Protein AF-J9APZ6-F1 (afdb_monomer)

Foldseek 3Di:
DDDQPQAFQLVPFADDQVLLLLQLLLVLLQLVVQVVVVWHQQQQARNQWGHHPVSHIDGHDSVPRDDDDDDPDPPLPDRCPLFALCVQVVHDDDSLRSLSSSLQRSLRNQLSHRQLPPPPPHVPSPDPVVCVVVVNQSLVRGDCPNHDPLVSVSSSLSNDNPSVSRDDSVCNCPRPSSQVNNDPVSPQPPPVLDWAWDDWDQDPNDIDTDTDDDPVPDPVVPPDDPPVVVVVNVVSVVSNVVVCVVVVNDDDD

Sequence (253 aa):
MEFMDGGSLDRYKKLPVSVLVPTAVSIICGLHYLWTHKVMHRDIKPSNILVNTHGDVKISDFGVSKELERSVACSFVGTSVYMAPERVHGGPYRICSDIWSFGLTICELVIGKFPLTLSPYKIVSDTVEAVFDNNFDITDSFDVEHLPVDFVDVLRNCVIVDETKRWKHEDLLHCSFVRLNIPADLRPVAHPYIVNFLSAALLDGELCLCMEFMDGGSLDRYKKLPVSVLVPTAVSIICGLHYLWTHKVMHRG

Radius of gyration: 22.52 Å; Cα contacts (8 Å, |Δi|>4): 283; chains: 1; bounding box: 54×43×65 Å

InterPro domains:
  IPR000719 Protein kinase domain [PF00069] (1-177)
  IPR000719 Protein kinase domain [PS50011] (1-194)
  IPR000719 Protein kinase domain [SM00220] (1-178)
  IPR001245 Serine-threonine/tyrosine-protein kinase, catalytic domain [PF07714] (187-252)
  IPR008271 Serine/threonine-protein kinase, active site [PS00108] (39-51)
  IPR011009 Protein kinase-like domain superfamily [SSF56112] (1-183)
  IPR011009 Protein kinase-like domain superfamily [SSF56112] (187-252)

Structure (mmCIF, N/CA/C/O backbone):
data_AF-J9APZ6-F1
#
_entry.id   AF-J9APZ6-F1
#
loop_
_atom_site.group_PDB
_atom_site.id
_atom_site.type_symbol
_atom_site.label_atom_id
_atom_site.label_alt_id
_atom_site.label_comp_id
_atom_site.label_asym_id
_atom_site.label_entity_id
_atom_site.label_seq_id
_atom_site.pdbx_PDB_ins_code
_atom_site.Cartn_x
_atom_site.Cartn_y
_atom_site.Cartn_z
_atom_site.occupancy
_atom_site.B_iso_or_equiv
_atom_site.auth_seq_id
_atom_site.auth_comp_id
_atom_site.auth_asym_id
_atom_site.auth_atom_id
_atom_site.pdbx_PDB_model_num
ATOM 1 N N . MET A 1 1 ? -10.641 -18.618 4.669 1.00 59.97 1 MET A N 1
ATOM 2 C CA . MET A 1 1 ? -10.446 -17.243 4.171 1.00 59.97 1 MET A CA 1
ATOM 3 C C . MET A 1 1 ? -11.731 -16.810 3.503 1.00 59.97 1 MET A C 1
ATOM 5 O O . MET A 1 1 ? -12.399 -17.654 2.919 1.00 59.97 1 MET A O 1
ATOM 9 N N . GLU A 1 2 ? -12.085 -15.541 3.643 1.00 76.94 2 GLU A N 1
ATOM 10 C CA . GLU A 1 2 ? -13.139 -14.912 2.847 1.00 76.94 2 GLU A CA 1
ATOM 11 C C . GLU A 1 2 ? -12.828 -15.054 1.352 1.00 76.94 2 GLU A C 1
ATOM 13 O O . GLU A 1 2 ? -11.661 -15.025 0.956 1.00 76.94 2 GLU A O 1
ATOM 18 N N . PHE A 1 3 ? -13.856 -15.280 0.536 1.00 81.56 3 PHE A N 1
ATOM 19 C CA . PHE A 1 3 ? -13.686 -15.488 -0.897 1.00 81.56 3 PHE A CA 1
ATOM 20 C C . PHE A 1 3 ? -13.575 -14.144 -1.626 1.00 81.56 3 PHE A C 1
ATOM 22 O O . PHE A 1 3 ? -14.475 -13.315 -1.534 1.00 81.56 3 PHE A O 1
ATOM 29 N N . MET A 1 4 ? -12.478 -13.952 -2.360 1.00 89.38 4 MET A N 1
ATOM 30 C CA . MET A 1 4 ? -12.202 -12.759 -3.165 1.00 89.38 4 MET A CA 1
ATOM 31 C C . MET A 1 4 ? -12.444 -13.099 -4.644 1.00 89.38 4 MET A C 1
ATOM 33 O O . MET A 1 4 ? -11.571 -13.653 -5.314 1.00 89.38 4 MET A O 1
ATOM 37 N N . ASP A 1 5 ? -13.658 -12.844 -5.133 1.00 90.12 5 ASP A N 1
ATOM 38 C CA . ASP A 1 5 ? -14.168 -13.317 -6.433 1.00 90.12 5 ASP A CA 1
ATOM 39 C C . ASP A 1 5 ? -13.511 -12.666 -7.666 1.00 90.12 5 ASP A C 1
ATOM 41 O O . ASP A 1 5 ? -13.585 -13.219 -8.764 1.00 90.12 5 ASP A O 1
ATOM 45 N N . GLY A 1 6 ? -12.807 -11.546 -7.489 1.00 91.81 6 GLY A N 1
ATOM 46 C CA . GLY A 1 6 ? -11.967 -10.928 -8.518 1.00 91.81 6 GLY A CA 1
ATOM 47 C C . GLY A 1 6 ? -10.608 -11.620 -8.693 1.00 91.81 6 GLY A C 1
ATOM 48 O O . GLY A 1 6 ? -9.943 -11.451 -9.713 1.00 91.81 6 GLY A O 1
ATOM 49 N N . GLY A 1 7 ? -10.199 -12.471 -7.750 1.00 94.38 7 GLY A N 1
ATOM 50 C CA . GLY A 1 7 ? -8.886 -13.110 -7.781 1.00 94.38 7 GLY A CA 1
ATOM 51 C C . GLY A 1 7 ? -7.754 -12.113 -7.532 1.00 94.38 7 GLY A C 1
ATOM 52 O O . GLY A 1 7 ? -7.932 -11.126 -6.826 1.00 94.38 7 GLY A O 1
ATOM 53 N N . SER A 1 8 ? -6.570 -12.403 -8.064 1.00 94.38 8 SER A N 1
ATOM 54 C CA . SER A 1 8 ? -5.336 -11.665 -7.791 1.00 94.38 8 SER A CA 1
ATOM 55 C C . SER A 1 8 ? -5.045 -10.551 -8.805 1.00 94.38 8 SER A C 1
ATOM 57 O O . SER A 1 8 ? -5.440 -10.639 -9.972 1.00 94.38 8 SER A O 1
ATOM 59 N N . LEU A 1 9 ? -4.339 -9.501 -8.369 1.00 94.06 9 LEU A N 1
ATOM 60 C CA . LEU A 1 9 ? -4.064 -8.309 -9.177 1.00 94.06 9 LEU A CA 1
ATOM 61 C C . LEU A 1 9 ? -3.165 -8.565 -10.397 1.00 94.06 9 LEU A C 1
ATOM 63 O O . LEU A 1 9 ? -3.262 -7.818 -11.360 1.00 94.06 9 LEU A O 1
ATOM 67 N N . ASP A 1 10 ? -2.351 -9.623 -10.416 1.00 92.69 10 ASP A N 1
ATOM 68 C CA . ASP A 1 10 ? -1.510 -10.010 -11.571 1.00 92.69 10 ASP A CA 1
ATOM 69 C C . ASP A 1 10 ? -2.313 -10.363 -12.833 1.00 92.69 10 ASP A C 1
ATOM 71 O O . ASP A 1 10 ? -1.807 -10.292 -13.955 1.00 92.69 10 ASP A O 1
ATOM 75 N N . ARG A 1 11 ? -3.591 -10.720 -12.670 1.00 92.06 11 ARG A N 1
ATOM 76 C CA . ARG A 1 11 ? -4.519 -10.946 -13.789 1.00 92.06 11 ARG A CA 1
ATOM 77 C C . ARG A 1 11 ? -4.882 -9.651 -14.508 1.00 92.06 11 ARG A C 1
ATOM 79 O O . ARG A 1 11 ? -5.351 -9.681 -15.648 1.00 92.06 11 ARG A O 1
ATOM 86 N N . TYR A 1 12 ? -4.684 -8.526 -13.835 1.00 88.19 12 TYR A N 1
ATOM 87 C CA . TYR A 1 12 ? -4.982 -7.198 -14.322 1.00 88.19 12 TYR A CA 1
ATOM 88 C C . TYR A 1 12 ? -3.670 -6.545 -14.762 1.00 88.19 12 TYR A C 1
ATOM 90 O O . TYR A 1 12 ? -2.641 -6.664 -14.108 1.00 88.19 12 TYR A O 1
ATOM 98 N N . LYS A 1 13 ? -3.688 -5.885 -15.922 1.00 84.62 13 LYS A N 1
ATOM 99 C CA . LYS A 1 13 ? -2.517 -5.160 -16.432 1.00 84.62 13 LYS A CA 1
ATOM 100 C C . LYS A 1 13 ? -2.463 -3.767 -15.797 1.00 84.62 13 LYS A C 1
ATOM 102 O O . LYS A 1 13 ? -2.317 -3.618 -14.593 1.00 84.62 13 LYS A O 1
ATOM 107 N N . LYS A 1 14 ? -2.617 -2.729 -16.619 1.00 90.00 14 LYS A N 1
ATOM 108 C CA . LYS A 1 14 ? -2.706 -1.347 -16.162 1.00 90.00 14 LYS A CA 1
ATOM 109 C C . LYS A 1 14 ? -4.063 -1.108 -15.502 1.00 90.00 14 LYS A C 1
ATOM 111 O O . LYS A 1 14 ? -5.093 -1.375 -16.124 1.00 90.00 14 LYS A O 1
ATOM 116 N N . LEU A 1 15 ? -4.061 -0.587 -14.279 1.00 90.12 15 LEU A N 1
ATOM 117 C CA . LEU A 1 15 ? -5.275 -0.176 -13.577 1.00 90.12 15 LEU A CA 1
ATOM 118 C C . LEU A 1 15 ? -5.579 1.308 -13.834 1.00 90.12 15 LEU A C 1
ATOM 120 O O . LEU A 1 15 ? -4.657 2.121 -13.946 1.00 90.12 15 LEU A O 1
ATOM 124 N N . PRO A 1 16 ? -6.863 1.697 -13.908 1.00 88.44 16 PRO A N 1
ATOM 125 C CA . PRO A 1 16 ? -7.236 3.104 -13.919 1.00 88.44 16 PRO A CA 1
ATOM 126 C C . PRO A 1 16 ? -6.917 3.751 -12.565 1.00 88.44 16 PRO A C 1
ATOM 128 O O . PRO A 1 16 ? -7.050 3.123 -11.513 1.00 88.44 16 PRO A O 1
ATOM 131 N N . VAL A 1 17 ? -6.554 5.036 -12.581 1.00 85.69 17 VAL A N 1
ATOM 132 C CA . VAL A 1 17 ? -6.163 5.800 -11.377 1.00 85.69 17 VAL A CA 1
ATOM 133 C C . VAL A 1 17 ? -7.237 5.757 -10.284 1.00 85.69 17 VAL A C 1
ATOM 135 O O . VAL A 1 17 ? -6.911 5.640 -9.104 1.00 85.69 17 VAL A O 1
ATOM 138 N N . SER A 1 18 ? -8.514 5.763 -10.678 1.00 83.69 18 SER A N 1
ATOM 139 C CA . SER A 1 18 ? -9.665 5.666 -9.771 1.00 83.69 18 SER A CA 1
ATOM 140 C C . SER A 1 18 ? -9.718 4.368 -8.959 1.00 83.69 18 SER A C 1
ATOM 142 O O . SER A 1 18 ? -10.323 4.353 -7.894 1.00 83.69 18 SER A O 1
ATOM 144 N N . VAL A 1 19 ? -9.088 3.293 -9.439 1.00 88.81 19 VAL A N 1
ATOM 145 C CA . VAL A 1 19 ? -8.967 2.007 -8.732 1.00 88.81 19 VAL A CA 1
ATOM 146 C 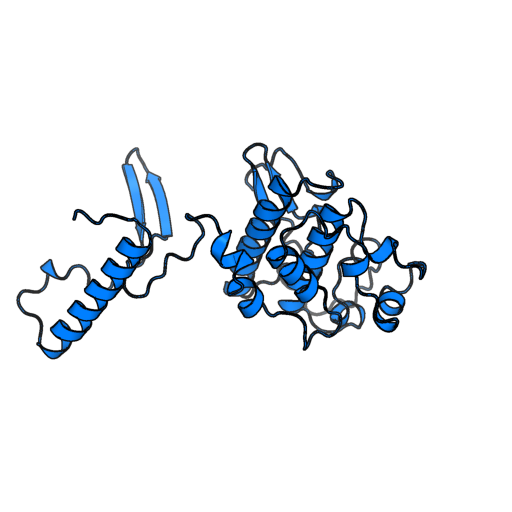C . VAL A 1 19 ? -7.610 1.900 -8.040 1.00 88.81 19 VAL A C 1
ATOM 148 O O . VAL A 1 19 ? -7.509 1.362 -6.938 1.00 88.81 19 VAL A O 1
ATOM 151 N N . LEU A 1 20 ? -6.567 2.447 -8.661 1.00 89.94 20 LEU A N 1
ATOM 152 C CA . LEU A 1 20 ? -5.191 2.355 -8.190 1.00 89.94 20 LEU A CA 1
ATOM 153 C C . LEU A 1 20 ? -4.978 3.028 -6.827 1.00 89.94 20 LEU A C 1
ATOM 155 O O . LEU A 1 20 ? -4.346 2.436 -5.956 1.00 89.94 20 LEU A O 1
ATOM 159 N N . VAL A 1 21 ? -5.522 4.235 -6.626 1.00 88.75 21 VAL A N 1
ATOM 160 C CA . VAL A 1 21 ? -5.375 4.974 -5.359 1.00 88.75 21 VAL A CA 1
ATOM 161 C C . VAL A 1 21 ? -6.028 4.223 -4.187 1.00 88.75 21 VAL A C 1
ATOM 163 O O . VAL A 1 21 ? -5.316 3.935 -3.224 1.00 88.75 21 VAL A O 1
ATOM 166 N N . PRO A 1 22 ? -7.315 3.814 -4.254 1.00 86.25 22 PRO A N 1
ATOM 167 C CA . PRO A 1 22 ? -7.917 2.986 -3.206 1.00 86.25 22 PRO A CA 1
ATOM 168 C C . PRO A 1 22 ? -7.173 1.666 -2.981 1.00 86.25 22 PRO A C 1
ATOM 170 O O . PRO A 1 22 ? -6.971 1.260 -1.841 1.00 86.25 22 PRO A O 1
ATOM 173 N N . THR A 1 23 ? -6.704 1.021 -4.053 1.00 90.12 23 THR A N 1
ATOM 174 C CA . THR A 1 23 ? -5.924 -0.224 -3.964 1.00 90.12 23 THR A CA 1
ATOM 175 C C . THR A 1 23 ? -4.632 -0.017 -3.177 1.00 90.12 23 THR A C 1
ATOM 177 O O . THR A 1 23 ? -4.347 -0.772 -2.249 1.00 90.12 23 THR A O 1
ATOM 180 N N . ALA A 1 24 ? -3.869 1.029 -3.505 1.00 93.25 24 ALA A N 1
ATOM 181 C CA . ALA A 1 24 ? -2.630 1.363 -2.816 1.00 93.25 24 ALA A CA 1
ATOM 182 C C . ALA A 1 24 ? -2.868 1.632 -1.325 1.00 93.25 24 ALA A C 1
ATOM 184 O O . ALA A 1 24 ? -2.145 1.102 -0.484 1.00 93.25 24 ALA A O 1
ATOM 185 N N . VAL A 1 25 ? -3.913 2.394 -0.994 1.00 89.56 25 VAL A N 1
ATOM 186 C CA . VAL A 1 25 ? -4.282 2.687 0.397 1.00 89.56 25 VAL A CA 1
ATOM 187 C C . VAL A 1 25 ? -4.644 1.413 1.157 1.00 89.56 25 VAL A C 1
ATOM 189 O O . VAL A 1 25 ? -4.112 1.191 2.242 1.00 89.56 25 VAL A O 1
ATOM 192 N N . SER A 1 26 ? -5.474 0.541 0.581 1.00 88.38 26 SER A N 1
ATOM 193 C CA . SER A 1 26 ? -5.857 -0.732 1.203 1.00 88.38 26 SER A CA 1
ATOM 194 C C . SER A 1 26 ? -4.651 -1.637 1.479 1.00 88.38 26 SER A C 1
ATOM 196 O O . SER A 1 26 ? -4.558 -2.231 2.555 1.00 88.38 26 SER A O 1
ATOM 198 N N . ILE A 1 27 ? -3.685 -1.700 0.552 1.00 93.50 27 ILE A N 1
ATOM 199 C CA . ILE A 1 27 ? -2.438 -2.453 0.758 1.00 93.50 27 ILE A CA 1
ATOM 200 C C . ILE A 1 27 ? -1.605 -1.825 1.885 1.00 93.50 27 ILE A C 1
ATOM 202 O O . ILE A 1 27 ? -1.135 -2.550 2.759 1.00 93.50 27 ILE A O 1
ATOM 206 N N . ILE A 1 28 ? -1.457 -0.495 1.919 1.00 92.75 28 ILE A N 1
ATOM 207 C CA . ILE A 1 28 ? -0.736 0.206 2.997 1.00 92.75 28 ILE A CA 1
ATOM 208 C C . ILE A 1 28 ? -1.396 -0.057 4.356 1.00 92.75 28 ILE A C 1
ATOM 210 O O . ILE A 1 28 ? -0.694 -0.346 5.323 1.00 92.75 28 ILE A O 1
ATOM 214 N N . CYS A 1 29 ? -2.728 -0.011 4.443 1.00 86.75 29 CYS A N 1
ATOM 215 C CA . CYS A 1 29 ? -3.468 -0.328 5.666 1.00 86.75 29 CYS A CA 1
ATOM 216 C C . CYS A 1 29 ? -3.227 -1.777 6.122 1.00 86.75 29 CYS A C 1
ATOM 218 O O . CYS A 1 29 ? -2.946 -2.013 7.299 1.00 86.75 29 CYS A O 1
ATOM 220 N N . GLY A 1 30 ? -3.281 -2.742 5.198 1.00 88.06 30 GLY A N 1
ATOM 221 C CA . GLY A 1 30 ? -2.981 -4.144 5.497 1.00 88.06 30 GLY A CA 1
ATOM 222 C C . GLY A 1 30 ? -1.540 -4.349 5.973 1.00 88.06 30 GLY A C 1
ATOM 223 O O . GLY A 1 30 ? -1.306 -5.022 6.975 1.00 88.06 30 GLY A O 1
ATOM 224 N N . LEU A 1 31 ? -0.570 -3.718 5.308 1.00 90.81 31 LEU A N 1
ATOM 225 C CA . LEU A 1 31 ? 0.840 -3.755 5.700 1.00 90.81 31 LEU A CA 1
ATOM 226 C C . LEU A 1 31 ? 1.075 -3.110 7.068 1.00 90.81 31 LEU A C 1
ATOM 228 O O . LEU A 1 31 ? 1.769 -3.681 7.907 1.00 90.81 31 LEU A O 1
ATOM 232 N N . HIS A 1 32 ? 0.444 -1.967 7.335 1.00 88.38 32 HIS A N 1
ATOM 233 C CA . HIS A 1 32 ? 0.502 -1.309 8.635 1.00 88.38 32 HIS A CA 1
ATOM 234 C C . HIS A 1 32 ? 0.008 -2.217 9.761 1.00 88.38 32 HIS A C 1
ATOM 236 O O . HIS A 1 32 ? 0.653 -2.316 10.811 1.00 88.38 32 HIS A O 1
ATOM 242 N N . TYR A 1 33 ? -1.102 -2.922 9.533 1.00 82.81 33 TYR A N 1
ATOM 243 C CA . TYR A 1 33 ? -1.600 -3.908 10.482 1.00 82.81 33 TYR A CA 1
ATOM 244 C C . TYR A 1 33 ? -0.549 -4.993 10.765 1.00 82.81 33 TYR A C 1
ATOM 246 O O . TYR A 1 33 ? -0.286 -5.302 11.924 1.00 82.81 33 TYR A O 1
ATOM 254 N N . LEU A 1 34 ? 0.132 -5.521 9.745 1.00 81.88 34 LEU A N 1
ATOM 255 C CA . LEU A 1 34 ? 1.199 -6.508 9.956 1.00 81.88 34 LEU A CA 1
ATOM 256 C C . LEU A 1 34 ? 2.376 -5.924 10.750 1.00 81.88 34 LEU A C 1
ATOM 258 O O . LEU A 1 34 ? 2.813 -6.517 11.740 1.00 81.88 34 LEU A O 1
ATOM 262 N N . TRP A 1 35 ? 2.860 -4.741 10.371 1.00 85.19 35 TRP A N 1
ATOM 263 C CA . TRP A 1 35 ? 4.029 -4.115 10.992 1.00 85.19 35 TRP A CA 1
ATOM 264 C C . TRP A 1 35 ? 3.805 -3.768 12.468 1.00 85.19 35 TRP A C 1
ATOM 266 O O . TRP A 1 35 ? 4.703 -3.965 13.294 1.00 85.19 35 TRP A O 1
ATOM 276 N N . THR A 1 36 ? 2.600 -3.315 12.829 1.00 80.12 36 THR A N 1
ATOM 277 C CA . THR A 1 36 ? 2.223 -3.062 14.234 1.00 80.12 36 THR A CA 1
ATOM 278 C C . THR A 1 36 ? 2.216 -4.343 15.067 1.00 80.12 36 THR A C 1
ATOM 280 O O . THR A 1 36 ? 2.617 -4.314 16.231 1.00 80.12 36 THR A O 1
ATOM 283 N N . HIS A 1 37 ? 1.907 -5.484 14.447 1.00 80.19 37 HIS A N 1
ATOM 284 C CA . HIS A 1 37 ? 1.983 -6.819 15.048 1.00 80.19 37 HIS A CA 1
ATOM 285 C C . HIS A 1 37 ? 3.359 -7.487 14.884 1.00 80.19 37 HIS A C 1
ATOM 287 O O . HIS A 1 37 ? 3.503 -8.680 15.145 1.00 80.19 37 HIS A O 1
ATOM 293 N N . LYS A 1 38 ? 4.389 -6.726 14.481 1.00 80.31 38 LYS A N 1
ATOM 294 C CA . LYS A 1 38 ? 5.771 -7.203 14.273 1.00 80.31 38 LYS A CA 1
ATOM 295 C C . LYS A 1 38 ? 5.890 -8.317 13.225 1.00 80.31 38 LYS A C 1
ATOM 297 O O . LYS A 1 38 ? 6.834 -9.105 13.259 1.00 80.31 38 LYS A O 1
ATOM 302 N N . VAL A 1 39 ? 4.967 -8.347 12.267 1.00 81.38 39 VAL A N 1
ATOM 303 C CA . VAL A 1 39 ? 4.974 -9.258 11.120 1.00 81.38 39 VAL A CA 1
ATOM 304 C C . VAL A 1 39 ? 5.411 -8.491 9.873 1.00 81.38 39 VAL A C 1
ATOM 306 O O . VAL A 1 39 ? 4.969 -7.373 9.628 1.00 81.38 39 VAL A O 1
ATOM 309 N N . MET A 1 40 ? 6.288 -9.100 9.077 1.00 84.44 40 MET A N 1
ATOM 310 C CA . MET A 1 40 ? 6.625 -8.640 7.725 1.00 84.44 40 MET A CA 1
ATOM 311 C C . MET A 1 40 ? 5.985 -9.600 6.731 1.00 84.44 40 MET A C 1
ATOM 313 O O . MET A 1 40 ? 6.002 -10.811 6.972 1.00 84.44 40 MET A O 1
ATOM 317 N N . HIS A 1 41 ? 5.442 -9.079 5.634 1.00 88.50 41 HIS A N 1
ATOM 318 C CA . HIS A 1 41 ? 4.771 -9.913 4.639 1.00 88.50 41 HIS A CA 1
ATOM 319 C C . HIS A 1 41 ? 5.771 -10.743 3.830 1.00 88.50 41 HIS A C 1
ATOM 321 O O . HIS A 1 41 ? 5.617 -11.953 3.683 1.00 88.50 41 HIS A O 1
ATOM 327 N N . ARG A 1 42 ? 6.842 -10.093 3.371 1.00 88.25 42 ARG A N 1
ATOM 328 C CA . ARG A 1 42 ? 7.991 -10.654 2.650 1.00 88.25 42 ARG A CA 1
ATOM 329 C C . ARG A 1 42 ? 7.823 -10.970 1.173 1.00 88.25 42 ARG A C 1
ATOM 331 O O . ARG A 1 42 ? 8.832 -11.082 0.480 1.00 88.25 42 ARG A O 1
ATOM 338 N N . ASP A 1 43 ? 6.589 -11.073 0.699 1.00 88.69 43 ASP A N 1
ATOM 339 C CA . ASP A 1 43 ? 6.285 -11.434 -0.690 1.00 88.69 43 ASP A CA 1
ATOM 340 C C . ASP A 1 43 ? 5.157 -10.559 -1.264 1.00 88.69 43 ASP A C 1
ATOM 342 O O . ASP A 1 43 ? 4.129 -11.049 -1.722 1.00 88.69 43 ASP A O 1
ATOM 346 N N . ILE A 1 44 ? 5.281 -9.233 -1.135 1.00 93.38 44 ILE A N 1
ATOM 347 C CA . ILE A 1 44 ? 4.307 -8.300 -1.725 1.00 93.38 44 ILE A CA 1
ATOM 348 C C . ILE A 1 44 ? 4.538 -8.218 -3.234 1.00 93.38 44 ILE A C 1
ATOM 350 O O . ILE A 1 44 ? 5.611 -7.824 -3.685 1.00 93.38 44 ILE A O 1
ATOM 354 N N . LYS A 1 45 ? 3.513 -8.598 -3.996 1.00 92.94 45 LYS A N 1
ATOM 355 C CA . LYS A 1 45 ? 3.470 -8.595 -5.464 1.00 92.94 45 LYS A CA 1
ATOM 356 C C . LYS A 1 45 ? 2.014 -8.699 -5.934 1.00 92.94 45 LYS A C 1
ATOM 358 O O . LYS A 1 45 ? 1.183 -9.169 -5.151 1.00 92.94 45 LYS A O 1
ATOM 363 N N . PRO A 1 46 ? 1.682 -8.349 -7.191 1.00 94.62 46 PRO A N 1
ATOM 364 C CA . PRO A 1 46 ? 0.301 -8.382 -7.680 1.00 94.62 46 PRO A CA 1
ATOM 365 C C . PRO A 1 46 ? -0.417 -9.728 -7.482 1.00 94.62 46 PRO A C 1
ATOM 367 O O . PRO A 1 46 ? -1.591 -9.745 -7.121 1.00 94.62 46 PRO A O 1
ATOM 370 N N . SER A 1 47 ? 0.275 -10.863 -7.628 1.00 92.69 47 SER A N 1
ATOM 371 C CA . SER A 1 47 ? -0.340 -12.189 -7.451 1.00 92.69 47 SER A CA 1
ATOM 372 C C . SER A 1 47 ? -0.741 -12.515 -6.008 1.00 92.69 47 SER A C 1
ATOM 374 O O . SER A 1 47 ? -1.593 -13.376 -5.800 1.00 92.69 47 SER A O 1
ATOM 376 N N . ASN A 1 48 ? -0.203 -11.783 -5.026 1.00 93.62 48 ASN A N 1
ATOM 377 C CA . ASN A 1 48 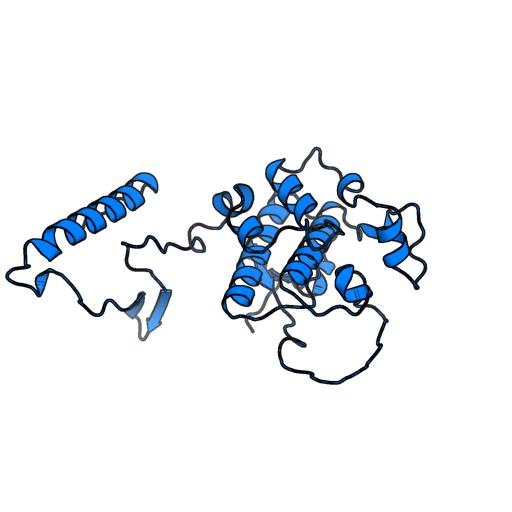? -0.533 -11.929 -3.606 1.00 93.62 48 ASN A CA 1
ATOM 378 C C . ASN A 1 48 ? -1.515 -10.856 -3.107 1.00 93.62 48 ASN A C 1
ATOM 380 O O . ASN A 1 48 ? -1.859 -10.846 -1.923 1.00 93.62 48 ASN A O 1
ATOM 384 N N . ILE A 1 49 ? -2.002 -9.973 -3.983 1.00 95.06 49 ILE A N 1
ATOM 385 C CA . ILE A 1 49 ? -3.051 -9.005 -3.656 1.00 95.06 49 ILE A CA 1
ATOM 386 C C . ILE A 1 49 ? -4.357 -9.465 -4.293 1.00 95.06 49 ILE A C 1
ATOM 388 O O . ILE A 1 49 ? -4.470 -9.510 -5.515 1.00 95.06 49 ILE A O 1
ATOM 392 N N . LEU A 1 50 ? -5.340 -9.802 -3.464 1.00 92.25 50 LEU A N 1
ATOM 393 C CA . LEU A 1 50 ? -6.651 -10.274 -3.893 1.00 92.25 50 LEU A CA 1
ATOM 394 C C . LEU A 1 50 ? -7.670 -9.141 -3.909 1.00 92.25 50 LEU A C 1
ATOM 396 O O . LEU A 1 50 ? -7.649 -8.274 -3.034 1.00 92.25 50 LEU A O 1
ATOM 400 N N . VAL A 1 51 ? -8.597 -9.198 -4.860 1.00 93.31 51 VAL A N 1
ATOM 401 C CA . VAL A 1 51 ? -9.691 -8.236 -5.014 1.00 93.31 51 VAL A CA 1
ATOM 402 C C . VAL A 1 51 ? -11.037 -8.928 -5.186 1.00 93.31 51 VAL A C 1
ATOM 404 O O . VAL A 1 51 ? -11.105 -10.093 -5.584 1.00 93.31 51 VAL A O 1
ATOM 407 N N . ASN A 1 52 ? -12.118 -8.221 -4.872 1.00 87.56 52 ASN A N 1
ATOM 408 C CA . ASN A 1 52 ? -13.480 -8.703 -5.087 1.00 87.56 52 ASN A CA 1
ATOM 409 C C . ASN A 1 52 ? -14.329 -7.684 -5.873 1.00 87.56 52 ASN A C 1
ATOM 411 O O . ASN A 1 52 ? -13.922 -6.543 -6.100 1.00 87.56 52 ASN A O 1
ATOM 415 N N . THR A 1 53 ? -15.517 -8.098 -6.305 1.00 85.50 53 THR A N 1
ATOM 416 C CA . THR A 1 53 ? -16.463 -7.267 -7.070 1.00 85.50 53 THR A CA 1
ATOM 417 C C . THR A 1 53 ? -17.072 -6.118 -6.262 1.00 85.50 53 THR A C 1
ATOM 419 O O . THR A 1 53 ? -17.611 -5.185 -6.857 1.00 85.50 53 THR A O 1
ATOM 422 N N . HIS A 1 54 ? -16.936 -6.135 -4.933 1.00 81.38 54 HIS A N 1
ATOM 423 C CA . HIS A 1 54 ? -17.319 -5.034 -4.045 1.00 81.38 54 HIS A CA 1
ATOM 424 C C . HIS A 1 54 ? -16.244 -3.937 -3.960 1.00 81.38 54 HIS A C 1
ATOM 426 O O . HIS A 1 54 ? -16.512 -2.863 -3.426 1.00 81.38 54 HIS A O 1
ATOM 432 N N . GLY A 1 55 ? -15.053 -4.176 -4.522 1.00 79.50 55 GLY A N 1
ATOM 433 C CA . GLY A 1 55 ? -13.928 -3.241 -4.491 1.00 79.50 55 GLY A CA 1
ATOM 434 C C . GLY A 1 55 ? -12.998 -3.419 -3.290 1.00 79.50 55 GLY A C 1
ATOM 435 O O . GLY A 1 55 ? -12.098 -2.599 -3.105 1.00 79.50 55 GLY A O 1
ATOM 436 N N . ASP A 1 56 ? -13.172 -4.479 -2.497 1.00 83.31 56 ASP A N 1
ATOM 437 C CA . ASP A 1 56 ? -12.256 -4.792 -1.404 1.00 83.31 56 ASP A CA 1
ATOM 438 C C . ASP A 1 56 ? -10.923 -5.294 -1.951 1.00 83.31 56 ASP A C 1
ATOM 440 O O . ASP A 1 56 ? -10.870 -6.046 -2.927 1.00 83.31 56 ASP A O 1
ATOM 444 N N . VAL A 1 57 ? -9.843 -4.930 -1.263 1.00 87.69 57 VAL A N 1
ATOM 445 C CA . VAL A 1 57 ? -8.474 -5.334 -1.590 1.00 87.69 57 VAL A CA 1
ATOM 446 C C . VAL A 1 57 ? -7.834 -5.930 -0.346 1.00 87.69 57 VAL A C 1
ATOM 448 O O . VAL A 1 57 ? -7.830 -5.299 0.712 1.00 87.69 57 VAL A O 1
ATOM 451 N N . LYS A 1 58 ? -7.286 -7.144 -0.451 1.00 87.88 58 LYS A N 1
ATOM 452 C CA . LYS A 1 58 ? -6.687 -7.860 0.684 1.00 87.88 58 LYS A CA 1
ATOM 453 C C . LYS A 1 58 ? -5.344 -8.468 0.317 1.00 87.88 58 LYS A C 1
ATOM 455 O O . LYS A 1 58 ? -5.163 -9.017 -0.765 1.00 87.88 58 LYS A O 1
ATOM 460 N N . ILE A 1 59 ? -4.412 -8.396 1.259 1.00 90.12 59 ILE A N 1
ATOM 461 C CA . ILE A 1 59 ? -3.121 -9.077 1.167 1.00 90.12 59 ILE A CA 1
ATOM 462 C C . ILE A 1 59 ? -3.338 -10.563 1.482 1.00 90.12 59 ILE A C 1
ATOM 464 O O . ILE A 1 59 ? -4.086 -10.907 2.401 1.00 90.12 59 ILE A O 1
ATOM 468 N N . SER A 1 60 ? -2.700 -11.437 0.714 1.00 89.19 60 SER A N 1
ATOM 469 C CA . SER A 1 60 ? -2.794 -12.890 0.835 1.00 89.19 60 SER A CA 1
ATOM 470 C C . SER A 1 60 ? -1.414 -13.543 0.780 1.00 89.19 60 SER A C 1
ATOM 472 O O . SER A 1 60 ? -0.421 -12.875 0.532 1.00 89.19 60 SER A O 1
ATOM 474 N N . ASP A 1 61 ? -1.382 -14.858 0.993 1.00 81.94 61 ASP A N 1
ATOM 475 C CA . ASP A 1 61 ? -0.169 -15.679 0.964 1.00 81.94 61 ASP A CA 1
ATOM 476 C C . ASP A 1 61 ? 0.909 -15.259 1.979 1.00 81.94 61 ASP A C 1
ATOM 478 O O . ASP A 1 61 ? 2.049 -14.919 1.673 1.00 81.94 61 ASP A O 1
ATOM 482 N N . PHE A 1 62 ? 0.545 -15.377 3.257 1.00 70.81 62 PHE A N 1
ATOM 483 C CA . PHE A 1 62 ? 1.452 -15.194 4.393 1.00 70.81 62 PHE A CA 1
ATOM 484 C C . PHE A 1 62 ? 2.433 -16.372 4.584 1.00 70.81 62 PHE A C 1
ATOM 486 O O . PHE A 1 62 ? 2.964 -16.548 5.688 1.00 70.81 62 PHE A O 1
ATOM 493 N N . GLY A 1 63 ? 2.649 -17.203 3.553 1.00 55.19 63 GLY A N 1
ATOM 494 C CA . GLY A 1 63 ? 3.302 -18.520 3.588 1.00 55.19 63 GLY A CA 1
ATOM 495 C C . GLY A 1 63 ? 4.757 -18.562 4.076 1.00 55.19 63 GLY A C 1
ATOM 496 O O . GLY A 1 63 ? 5.314 -19.645 4.213 1.00 55.19 63 GLY A O 1
ATOM 497 N N . VAL A 1 64 ? 5.367 -17.415 4.399 1.00 48.78 64 VAL A N 1
ATOM 498 C CA . VAL A 1 64 ? 6.747 -17.303 4.925 1.00 48.78 64 VAL A CA 1
ATOM 499 C C . VAL A 1 64 ? 6.843 -16.400 6.173 1.00 48.78 64 VAL A C 1
ATOM 501 O O . VAL A 1 64 ? 7.933 -15.994 6.594 1.00 48.78 64 VAL A O 1
ATOM 504 N N . SER A 1 65 ? 5.699 -16.056 6.781 1.00 47.12 65 SER A N 1
ATOM 505 C CA . SER A 1 65 ? 5.624 -15.198 7.979 1.00 47.12 65 SER A CA 1
ATOM 506 C C . SER A 1 65 ? 6.010 -15.924 9.277 1.00 47.12 65 SER A C 1
ATOM 508 O O . SER A 1 65 ? 6.426 -15.279 10.240 1.00 47.12 65 SER A O 1
ATOM 510 N N . LYS A 1 66 ? 5.947 -17.263 9.291 1.00 36.25 66 LYS A N 1
ATOM 511 C CA . LYS A 1 66 ? 6.409 -18.114 10.394 1.00 36.25 66 LYS A CA 1
ATOM 512 C C . LYS A 1 66 ? 7.707 -18.814 10.003 1.00 36.25 66 LYS A C 1
ATOM 514 O O . LYS A 1 66 ? 7.700 -19.676 9.141 1.00 36.25 66 LYS A O 1
ATOM 519 N N . GLU A 1 67 ? 8.788 -18.399 10.658 1.00 36.62 67 GLU A N 1
ATOM 520 C CA . GLU A 1 67 ? 9.905 -19.263 11.048 1.00 36.62 67 GLU A CA 1
ATOM 521 C C . GLU A 1 67 ? 10.503 -20.157 9.943 1.00 36.62 67 GLU A C 1
ATOM 523 O O . GLU A 1 67 ? 10.094 -21.293 9.737 1.00 36.62 67 GLU A O 1
ATOM 528 N N . LEU A 1 68 ? 11.583 -19.686 9.314 1.00 36.03 68 LEU A N 1
ATOM 529 C CA . LEU A 1 68 ? 12.712 -20.586 9.102 1.00 36.03 68 LEU A CA 1
ATOM 530 C C . LEU A 1 68 ? 14.016 -19.848 9.398 1.00 36.03 68 LEU A C 1
ATOM 532 O O . LEU A 1 68 ? 14.631 -19.189 8.556 1.00 36.03 68 LEU A O 1
ATOM 536 N N . GLU A 1 69 ? 14.422 -19.966 10.658 1.00 42.31 69 GLU A N 1
ATOM 537 C CA . GLU A 1 69 ? 15.831 -20.096 10.981 1.00 42.31 69 GLU A CA 1
ATOM 538 C C . GLU A 1 69 ? 16.451 -21.165 10.060 1.00 42.31 69 GLU A C 1
ATOM 540 O O . GLU A 1 69 ? 15.925 -22.265 9.921 1.00 42.31 69 GLU A O 1
ATOM 545 N N . ARG A 1 70 ? 17.597 -20.848 9.450 1.00 33.09 70 ARG A N 1
ATOM 546 C CA . ARG A 1 70 ? 18.516 -21.817 8.823 1.00 33.09 70 ARG A CA 1
ATOM 547 C C . ARG A 1 70 ? 17.959 -22.682 7.680 1.00 33.09 70 ARG A C 1
ATOM 549 O O . ARG A 1 70 ? 18.069 -23.905 7.710 1.00 33.09 70 ARG A O 1
ATOM 556 N N . SER A 1 71 ? 17.593 -22.063 6.564 1.00 30.70 71 SER A N 1
ATOM 557 C CA . SER A 1 71 ? 17.803 -22.724 5.269 1.00 30.70 71 SER A CA 1
ATOM 558 C C . SER A 1 71 ? 18.478 -21.779 4.294 1.00 30.70 71 SER A C 1
ATOM 560 O O . SER A 1 71 ? 17.871 -20.852 3.761 1.00 30.70 71 SER A O 1
ATOM 562 N N . VAL A 1 72 ? 19.753 -22.061 4.047 1.00 36.34 72 VAL A N 1
ATOM 563 C CA . VAL A 1 72 ? 20.458 -21.683 2.827 1.00 36.34 72 VAL A CA 1
ATOM 564 C C . VAL A 1 72 ? 19.761 -22.423 1.684 1.00 36.34 72 VAL A C 1
ATOM 566 O O . VAL A 1 72 ? 20.161 -23.513 1.295 1.00 36.34 72 VAL A O 1
ATOM 569 N N . ALA A 1 73 ? 18.642 -21.885 1.216 1.00 31.25 73 ALA A N 1
ATOM 570 C CA . ALA A 1 73 ? 17.933 -22.398 0.058 1.00 31.25 73 ALA A CA 1
ATOM 571 C C . ALA A 1 73 ? 17.867 -21.276 -0.973 1.00 31.25 73 ALA A C 1
ATOM 573 O O . ALA A 1 73 ? 16.872 -20.564 -1.102 1.00 31.25 73 ALA A O 1
ATOM 574 N N . CYS A 1 74 ? 18.978 -21.126 -1.695 1.00 36.78 74 CYS A N 1
ATOM 575 C CA . CYS A 1 74 ? 19.048 -20.447 -2.979 1.00 36.78 74 CYS A CA 1
ATOM 576 C C . CYS A 1 74 ? 18.045 -21.105 -3.938 1.00 36.78 74 CYS A C 1
ATOM 578 O O . CYS A 1 74 ? 18.377 -22.051 -4.644 1.00 36.78 74 CYS A O 1
ATOM 580 N N . SER A 1 75 ? 16.802 -20.637 -3.948 1.00 30.92 75 SER A N 1
ATOM 581 C CA . SER A 1 75 ? 15.821 -20.971 -4.985 1.00 30.92 75 SER A CA 1
ATOM 582 C C . SER A 1 75 ? 15.455 -19.684 -5.718 1.00 30.92 75 SER A C 1
ATOM 584 O O . SER A 1 75 ? 14.386 -19.103 -5.580 1.00 30.92 75 SER A O 1
ATOM 586 N N . PHE A 1 76 ? 16.445 -19.220 -6.480 1.00 41.03 76 PHE A N 1
ATOM 587 C CA . PHE A 1 76 ? 16.468 -18.019 -7.315 1.00 41.03 76 PHE A CA 1
ATOM 588 C C . PHE A 1 76 ? 15.677 -18.211 -8.624 1.00 41.03 76 PHE A C 1
ATOM 590 O O . PHE A 1 76 ? 16.172 -17.928 -9.708 1.00 41.03 76 PHE A O 1
ATOM 597 N N . VAL A 1 77 ? 14.452 -18.743 -8.568 1.00 36.47 77 VAL A N 1
ATOM 598 C CA . VAL A 1 77 ? 13.653 -18.948 -9.789 1.00 36.47 77 VAL A CA 1
ATOM 599 C C . VAL A 1 77 ? 12.220 -18.469 -9.570 1.00 36.47 77 VAL A C 1
ATOM 601 O O . VAL A 1 77 ? 11.429 -19.107 -8.884 1.00 36.47 77 VAL A O 1
ATOM 604 N N . GLY A 1 78 ? 11.900 -17.314 -10.159 1.00 40.81 78 GLY A N 1
ATOM 605 C CA . GLY A 1 78 ? 10.530 -16.834 -10.392 1.00 40.81 78 GLY A CA 1
ATOM 606 C C . GLY A 1 78 ? 10.007 -15.738 -9.456 1.00 40.81 78 GLY A C 1
ATOM 607 O O . GLY A 1 78 ? 9.359 -14.813 -9.929 1.00 40.81 78 GLY A O 1
ATOM 608 N N . THR A 1 79 ? 10.323 -15.775 -8.159 1.00 48.47 79 THR A N 1
ATOM 609 C CA . THR A 1 79 ? 9.688 -14.888 -7.149 1.00 48.47 79 THR A CA 1
ATOM 610 C C . THR A 1 79 ? 10.563 -13.694 -6.718 1.00 48.47 79 THR A C 1
ATOM 612 O O . THR A 1 79 ? 10.133 -12.822 -5.972 1.00 48.47 79 THR A O 1
ATOM 615 N N . SER A 1 80 ? 11.798 -13.607 -7.220 1.00 64.94 80 SER A N 1
ATOM 616 C CA . SER A 1 80 ? 12.830 -12.675 -6.733 1.00 64.94 80 SER A CA 1
ATOM 617 C C . SER A 1 80 ? 12.738 -11.235 -7.266 1.00 64.94 80 SER A C 1
ATOM 619 O O . SER A 1 80 ? 13.486 -10.383 -6.795 1.00 64.94 80 SER A O 1
ATOM 621 N N . VAL A 1 81 ? 11.890 -10.929 -8.253 1.00 79.56 81 VAL A N 1
ATOM 622 C CA . VAL A 1 81 ? 11.997 -9.641 -8.975 1.00 79.56 81 VAL A CA 1
ATOM 623 C C . VAL A 1 81 ? 11.483 -8.434 -8.182 1.00 79.56 81 VAL A C 1
ATOM 625 O O . VAL A 1 81 ? 11.978 -7.333 -8.384 1.00 79.56 81 VAL A O 1
ATOM 628 N N . TYR A 1 82 ? 10.555 -8.632 -7.239 1.00 87.38 82 TYR A N 1
ATOM 629 C CA . TYR A 1 82 ? 10.060 -7.565 -6.351 1.00 87.38 82 TYR A CA 1
ATOM 630 C C . TYR A 1 82 ? 10.945 -7.358 -5.116 1.00 87.38 82 TYR A C 1
ATOM 632 O O . TYR A 1 82 ? 10.676 -6.480 -4.302 1.00 87.38 82 TYR A O 1
ATOM 640 N N . MET A 1 83 ? 11.992 -8.172 -4.954 1.00 86.75 83 MET A N 1
ATOM 641 C CA . MET A 1 83 ? 12.850 -8.155 -3.778 1.00 86.75 83 MET A CA 1
ATOM 642 C C . MET A 1 83 ? 13.616 -6.832 -3.672 1.00 86.75 83 MET A C 1
ATOM 644 O O . MET A 1 83 ? 14.164 -6.334 -4.654 1.00 86.75 83 MET A O 1
ATOM 648 N N . ALA A 1 84 ? 13.668 -6.280 -2.461 1.00 87.88 84 ALA A N 1
ATOM 649 C CA . ALA A 1 84 ? 14.410 -5.057 -2.193 1.00 87.88 84 ALA A CA 1
ATOM 650 C C . ALA A 1 84 ? 15.927 -5.239 -2.420 1.00 87.88 84 ALA A C 1
ATOM 652 O O . ALA A 1 84 ? 16.442 -6.331 -2.159 1.00 87.88 84 ALA A O 1
ATOM 653 N N . PRO A 1 85 ? 16.664 -4.202 -2.863 1.00 86.12 85 PRO A N 1
ATOM 654 C CA . PRO A 1 85 ? 18.097 -4.289 -3.142 1.00 86.12 85 PRO A CA 1
ATOM 655 C C . PRO A 1 85 ? 18.899 -4.903 -1.993 1.00 86.12 85 PRO A C 1
ATOM 657 O O . PRO A 1 85 ? 19.693 -5.816 -2.206 1.00 86.12 85 PRO A O 1
ATOM 660 N N . GLU A 1 86 ? 18.647 -4.483 -0.752 1.00 85.56 86 GLU A N 1
ATOM 661 C CA . GLU A 1 86 ? 19.341 -4.998 0.431 1.00 85.56 86 GLU A CA 1
ATOM 662 C C . GLU A 1 86 ? 19.119 -6.505 0.650 1.00 85.56 86 GLU A C 1
ATOM 664 O O . GLU A 1 86 ? 19.971 -7.197 1.207 1.00 85.56 86 GLU A O 1
ATOM 669 N N . ARG A 1 87 ? 17.986 -7.032 0.177 1.00 85.19 87 ARG A N 1
ATOM 670 C CA . ARG A 1 87 ? 17.634 -8.451 0.253 1.00 85.19 87 ARG A CA 1
ATOM 671 C C . ARG A 1 87 ? 18.280 -9.273 -0.851 1.00 85.19 87 ARG A C 1
ATOM 673 O O . ARG A 1 87 ? 18.682 -10.400 -0.570 1.00 85.19 87 ARG A O 1
ATOM 680 N N . VAL A 1 88 ? 18.421 -8.708 -2.051 1.00 80.38 88 VAL A N 1
ATOM 681 C CA . VAL A 1 88 ? 19.178 -9.331 -3.150 1.00 80.38 88 VAL A CA 1
ATOM 682 C C . VAL A 1 88 ? 20.632 -9.565 -2.719 1.00 80.38 88 VAL A C 1
ATOM 684 O O . VAL A 1 88 ? 21.152 -10.659 -2.909 1.00 80.38 88 VAL A O 1
ATOM 687 N N . HIS A 1 89 ? 21.221 -8.616 -1.983 1.00 78.75 89 HIS A N 1
ATOM 688 C CA . HIS A 1 89 ? 22.569 -8.720 -1.405 1.00 78.75 89 HIS A CA 1
ATOM 689 C C . HIS A 1 89 ? 22.669 -9.621 -0.153 1.00 78.75 89 HIS A C 1
ATOM 691 O O . HIS A 1 89 ? 23.681 -9.614 0.549 1.00 78.75 89 HIS A O 1
ATOM 697 N N . GLY A 1 90 ? 21.622 -10.382 0.182 1.00 78.19 90 GLY A N 1
ATOM 698 C CA . GLY A 1 90 ? 21.622 -11.296 1.329 1.00 78.19 90 GLY A CA 1
ATOM 699 C C . GLY A 1 90 ? 21.457 -10.628 2.701 1.00 78.19 90 GLY A C 1
ATOM 700 O O . GLY A 1 90 ? 21.603 -11.300 3.724 1.00 78.19 90 GLY A O 1
ATOM 701 N N . GLY A 1 91 ? 21.124 -9.334 2.756 1.00 80.44 91 GLY A N 1
ATOM 702 C CA . GLY A 1 91 ? 20.800 -8.625 3.996 1.00 80.44 91 GLY A CA 1
ATOM 703 C C . GLY A 1 91 ? 19.522 -9.151 4.671 1.00 80.44 91 GLY A C 1
ATOM 704 O O . GLY A 1 91 ? 18.753 -9.900 4.064 1.00 80.44 91 GLY A O 1
ATOM 705 N N . PRO A 1 92 ? 19.252 -8.807 5.943 1.00 80.88 92 PRO A N 1
ATOM 706 C CA . PRO A 1 92 ? 18.060 -9.266 6.662 1.00 80.88 92 PRO A CA 1
ATOM 707 C C . PRO A 1 92 ? 16.767 -8.641 6.114 1.00 80.88 92 PRO A C 1
ATOM 709 O O . PRO A 1 92 ? 16.781 -7.546 5.564 1.00 80.88 92 PRO A O 1
ATOM 712 N N . TYR A 1 93 ? 15.629 -9.320 6.295 1.00 79.19 93 TYR A N 1
ATOM 713 C CA . TYR A 1 93 ? 14.322 -8.737 5.968 1.00 79.19 93 TYR A CA 1
ATOM 714 C C . TYR A 1 93 ? 13.920 -7.683 6.991 1.00 79.19 93 TYR A C 1
ATOM 716 O O . TYR A 1 93 ? 14.051 -7.901 8.199 1.00 79.19 93 TYR A O 1
ATOM 724 N N . ARG A 1 94 ? 13.418 -6.554 6.488 1.00 85.94 94 ARG A N 1
ATOM 725 C CA . ARG A 1 94 ? 12.955 -5.414 7.275 1.00 85.94 94 ARG A CA 1
ATOM 726 C C . ARG A 1 94 ? 11.624 -4.894 6.748 1.00 85.94 94 ARG A C 1
ATOM 728 O O . ARG A 1 94 ? 11.225 -5.187 5.627 1.00 85.94 94 ARG A O 1
ATOM 735 N N . ILE A 1 95 ? 10.961 -4.071 7.556 1.00 88.56 95 ILE A N 1
ATOM 736 C CA . ILE A 1 95 ? 9.719 -3.382 7.178 1.00 88.56 95 ILE A CA 1
ATOM 737 C C . ILE A 1 95 ? 9.907 -2.567 5.884 1.00 88.56 95 ILE A C 1
ATOM 739 O O . ILE A 1 95 ? 9.059 -2.606 4.999 1.00 88.56 95 ILE A O 1
ATOM 743 N N . CYS A 1 96 ? 11.049 -1.892 5.721 1.00 91.19 96 CYS A N 1
ATOM 744 C CA . CYS A 1 96 ? 11.380 -1.134 4.509 1.00 91.19 96 CYS A CA 1
ATOM 745 C C . CYS A 1 96 ? 11.523 -2.001 3.243 1.00 91.19 96 CYS A C 1
ATOM 747 O O . CYS A 1 96 ? 11.428 -1.473 2.133 1.00 91.19 96 CYS A O 1
ATOM 749 N N . SER A 1 97 ? 11.707 -3.318 3.379 1.00 91.12 97 SER A N 1
ATOM 750 C CA . SER A 1 97 ? 11.721 -4.247 2.248 1.00 91.12 97 SER A CA 1
ATOM 751 C C . SER A 1 97 ? 10.299 -4.553 1.740 1.00 91.12 97 SER A C 1
ATOM 753 O O . SER A 1 97 ? 10.098 -4.674 0.530 1.00 91.12 97 SER A O 1
ATOM 755 N N . ASP A 1 98 ? 9.290 -4.591 2.627 1.00 93.19 98 ASP A N 1
ATOM 756 C CA . ASP A 1 98 ? 7.873 -4.653 2.218 1.00 93.19 98 ASP A CA 1
ATOM 757 C C . ASP A 1 98 ? 7.456 -3.350 1.511 1.00 93.19 98 ASP A C 1
ATOM 759 O O . ASP A 1 98 ? 6.746 -3.398 0.510 1.00 93.19 98 ASP A O 1
ATOM 763 N N . ILE A 1 99 ? 7.933 -2.191 1.992 1.00 95.56 99 ILE A N 1
ATOM 764 C CA . ILE A 1 99 ? 7.665 -0.868 1.389 1.00 95.56 99 ILE A CA 1
ATOM 765 C C . ILE A 1 99 ? 8.188 -0.798 -0.051 1.00 95.56 99 ILE A C 1
ATOM 767 O O . ILE A 1 99 ? 7.478 -0.344 -0.948 1.00 95.56 99 ILE A O 1
ATOM 771 N N . TRP A 1 100 ? 9.401 -1.299 -0.290 1.00 93.94 100 TRP A N 1
ATOM 772 C CA . TRP A 1 100 ? 9.957 -1.417 -1.638 1.00 93.94 100 TRP A CA 1
ATOM 773 C C . TRP A 1 100 ? 9.078 -2.279 -2.550 1.00 93.94 100 TRP A C 1
ATOM 775 O O . TRP A 1 100 ? 8.700 -1.867 -3.648 1.00 93.94 100 TRP A O 1
ATOM 785 N N . SER A 1 101 ? 8.724 -3.471 -2.070 1.00 94.06 101 SER A N 1
ATOM 786 C CA . SER A 1 101 ? 7.935 -4.448 -2.826 1.00 94.06 101 SER A CA 1
ATOM 787 C C . SER A 1 101 ? 6.535 -3.900 -3.155 1.00 94.06 101 SER A C 1
ATOM 789 O O . SER A 1 101 ? 6.029 -4.077 -4.266 1.00 94.06 101 SER A O 1
ATOM 791 N N . PHE A 1 102 ? 5.938 -3.153 -2.219 1.00 96.12 102 PHE A N 1
ATOM 792 C CA . PHE A 1 102 ? 4.725 -2.364 -2.435 1.00 96.12 102 PHE A CA 1
ATOM 793 C C . PHE A 1 102 ? 4.913 -1.318 -3.542 1.00 96.12 102 PHE A C 1
ATOM 795 O O . PHE A 1 102 ? 4.113 -1.281 -4.476 1.00 96.12 102 PHE A O 1
ATOM 802 N N . GLY A 1 103 ? 5.980 -0.516 -3.482 1.00 94.69 103 GLY A N 1
ATOM 803 C CA . GLY A 1 103 ? 6.282 0.491 -4.500 1.00 94.69 103 GLY A CA 1
ATOM 804 C C . GLY A 1 103 ? 6.367 -0.113 -5.903 1.00 94.69 103 GLY A C 1
ATOM 805 O O . GLY A 1 103 ? 5.683 0.350 -6.813 1.00 94.69 103 GLY A O 1
ATOM 806 N N . LEU A 1 104 ? 7.117 -1.210 -6.065 1.00 92.44 104 LEU A N 1
ATOM 807 C CA . LEU A 1 104 ? 7.209 -1.930 -7.341 1.00 92.44 104 LEU A CA 1
ATOM 808 C C . LEU A 1 104 ? 5.862 -2.484 -7.815 1.00 92.44 104 LEU A C 1
ATOM 810 O O . LEU A 1 104 ? 5.547 -2.374 -9.000 1.00 92.44 104 LEU A O 1
ATOM 814 N N . THR A 1 105 ? 5.070 -3.047 -6.899 1.00 94.44 105 THR A N 1
ATOM 815 C CA . THR A 1 105 ? 3.726 -3.568 -7.191 1.00 94.44 105 THR A CA 1
ATOM 816 C C . THR A 1 105 ? 2.834 -2.474 -7.769 1.00 94.44 105 THR A C 1
ATOM 818 O O . THR A 1 105 ? 2.196 -2.674 -8.799 1.00 94.44 105 THR A O 1
ATOM 821 N N . ILE A 1 106 ? 2.807 -1.293 -7.146 1.00 94.56 106 ILE A N 1
ATOM 822 C CA . ILE A 1 106 ? 1.984 -0.185 -7.637 1.00 94.56 106 ILE A CA 1
ATOM 823 C C . ILE A 1 106 ? 2.533 0.379 -8.950 1.00 94.56 106 ILE A C 1
ATOM 825 O O . ILE A 1 106 ? 1.752 0.614 -9.870 1.00 94.56 106 ILE A O 1
ATOM 829 N N . CYS A 1 107 ? 3.853 0.535 -9.085 1.00 91.62 107 CYS A N 1
ATOM 830 C CA . CYS A 1 107 ? 4.470 0.977 -10.338 1.00 91.62 107 CYS A CA 1
ATOM 831 C C . CYS A 1 107 ? 4.116 0.042 -11.506 1.00 91.62 107 CYS A C 1
ATOM 833 O O . CYS A 1 107 ? 3.784 0.511 -12.593 1.00 91.62 107 CYS A O 1
ATOM 835 N N . GLU A 1 108 ? 4.119 -1.274 -11.295 1.00 91.50 108 GLU A N 1
ATOM 836 C CA . GLU A 1 108 ? 3.682 -2.224 -12.320 1.00 91.50 108 GLU A CA 1
ATOM 837 C C . GLU A 1 108 ? 2.225 -2.014 -12.729 1.00 91.50 108 GLU A C 1
ATOM 839 O O . GLU A 1 108 ? 1.922 -2.007 -13.921 1.00 91.50 108 GLU A O 1
ATOM 844 N N . LEU A 1 109 ? 1.329 -1.796 -11.766 1.00 92.44 109 LEU A N 1
ATOM 845 C CA . LEU A 1 109 ? -0.093 -1.565 -12.029 1.00 92.44 109 LEU A CA 1
ATOM 846 C C . LEU A 1 109 ? -0.354 -0.209 -12.713 1.00 92.44 109 LEU A C 1
ATOM 848 O O . LEU A 1 109 ? -1.353 -0.065 -13.417 1.00 92.44 109 LEU A O 1
ATOM 852 N N . VAL A 1 110 ? 0.548 0.770 -12.571 1.00 90.88 110 VAL A N 1
ATOM 853 C CA . VAL A 1 110 ? 0.539 2.031 -13.343 1.00 90.88 110 VAL A CA 1
ATOM 854 C C . VAL A 1 110 ? 0.982 1.797 -14.788 1.00 90.88 110 VAL A C 1
ATOM 856 O O . VAL A 1 110 ? 0.376 2.314 -15.729 1.00 90.88 110 VAL A O 1
ATOM 859 N N . ILE A 1 111 ? 2.064 1.042 -14.977 1.00 87.50 111 ILE A N 1
ATOM 860 C CA . ILE A 1 111 ? 2.712 0.839 -16.282 1.00 87.50 111 ILE A CA 1
ATOM 861 C C . ILE A 1 111 ? 1.955 -0.209 -17.114 1.00 87.50 111 ILE A C 1
ATOM 863 O O . ILE A 1 111 ? 1.923 -0.149 -18.345 1.00 87.50 111 ILE A O 1
ATOM 867 N N . GLY A 1 112 ? 1.332 -1.181 -16.446 1.00 87.88 112 GLY A N 1
ATOM 868 C CA . GLY A 1 112 ? 0.788 -2.408 -17.024 1.00 87.88 112 GLY A CA 1
ATOM 869 C C . GLY A 1 112 ? 1.849 -3.448 -17.398 1.00 87.88 112 GLY A C 1
ATOM 870 O O . GLY A 1 112 ? 1.518 -4.426 -18.075 1.00 87.88 112 GLY A O 1
ATOM 871 N N . LYS A 1 113 ? 3.110 -3.215 -17.017 1.00 85.56 113 LYS A N 1
ATOM 872 C CA . LYS A 1 113 ? 4.269 -4.101 -17.193 1.00 85.56 113 LYS A CA 1
ATOM 873 C C . LYS A 1 113 ? 5.243 -3.885 -16.039 1.00 85.56 113 LYS A C 1
ATOM 875 O O . LYS A 1 113 ? 5.328 -2.779 -15.509 1.00 85.56 113 LYS A O 1
ATOM 880 N N . PHE A 1 114 ? 6.015 -4.915 -15.702 1.00 86.06 114 PHE A N 1
ATOM 881 C CA . PHE A 1 114 ? 6.981 -4.833 -14.612 1.00 86.06 114 PHE A CA 1
ATOM 882 C C . PHE A 1 114 ? 8.030 -3.720 -14.858 1.00 86.06 114 PHE A C 1
ATOM 884 O O . PHE A 1 114 ? 8.687 -3.748 -15.907 1.00 86.06 114 PHE A O 1
ATOM 891 N N . PRO A 1 115 ? 8.229 -2.765 -13.925 1.00 79.94 115 PRO A N 1
ATOM 892 C CA . PRO A 1 115 ? 8.968 -1.528 -14.192 1.00 79.94 115 PRO A CA 1
ATOM 893 C C . PRO A 1 115 ? 10.418 -1.742 -14.629 1.00 79.94 115 PRO A C 1
ATOM 895 O O . PRO A 1 115 ? 10.891 -1.089 -15.554 1.00 79.94 115 PRO A O 1
ATOM 898 N N . LEU A 1 116 ? 11.120 -2.706 -14.025 1.00 75.06 116 LEU A N 1
ATOM 899 C CA . LEU A 1 116 ? 12.532 -2.931 -14.339 1.00 75.06 116 LEU A CA 1
ATOM 900 C C . LEU A 1 116 ? 12.732 -3.467 -15.770 1.00 75.06 116 LEU A C 1
ATOM 902 O O . LEU A 1 116 ? 13.821 -3.329 -16.320 1.00 75.06 116 LEU A O 1
ATOM 906 N N . THR A 1 117 ? 11.706 -4.062 -16.404 1.00 71.06 117 THR A N 1
ATOM 907 C CA . THR A 1 117 ? 11.813 -4.530 -17.805 1.00 71.06 117 THR A CA 1
ATOM 908 C C . THR A 1 117 ? 11.951 -3.388 -18.811 1.00 71.06 117 THR A C 1
ATOM 910 O O . THR A 1 117 ? 12.308 -3.635 -19.961 1.00 71.06 117 THR A O 1
ATOM 913 N N . LEU A 1 118 ? 11.671 -2.151 -18.387 1.00 66.00 118 LEU A N 1
ATOM 914 C CA . LEU A 1 118 ? 11.831 -0.940 -19.191 1.00 66.00 118 LEU A CA 1
ATOM 915 C C . LEU A 1 118 ? 13.251 -0.373 -19.130 1.00 66.00 118 LEU A C 1
ATOM 917 O O . LEU A 1 118 ? 13.577 0.534 -19.895 1.00 66.00 118 LEU A O 1
ATOM 921 N N . SER A 1 119 ? 14.097 -0.908 -18.248 1.00 65.25 119 SER A N 1
ATOM 922 C CA . SER A 1 119 ? 15.489 -0.501 -18.170 1.00 65.25 119 SER A CA 1
ATOM 923 C C . SER A 1 119 ? 16.195 -0.770 -19.509 1.00 65.25 119 SER A C 1
ATOM 925 O O . SER A 1 119 ? 16.054 -1.863 -20.069 1.00 65.25 119 SER A O 1
ATOM 927 N N . PRO A 1 120 ? 16.980 0.188 -20.042 1.00 60.22 120 PRO A N 1
ATOM 928 C CA . PRO A 1 120 ? 17.790 -0.046 -21.241 1.00 60.22 120 PRO A CA 1
ATOM 929 C C . PRO A 1 120 ? 18.851 -1.130 -21.001 1.00 60.22 120 PRO A C 1
ATOM 931 O O . PRO A 1 120 ? 19.354 -1.745 -21.946 1.00 60.22 120 PRO A O 1
ATOM 934 N N . TYR A 1 121 ? 19.171 -1.392 -19.734 1.00 62.44 121 TYR A N 1
ATOM 935 C CA . TYR A 1 121 ? 19.974 -2.521 -19.309 1.00 62.44 121 TYR A CA 1
ATOM 936 C C . TYR A 1 121 ? 19.085 -3.765 -19.311 1.00 62.44 121 TYR A C 1
ATOM 938 O O . TYR A 1 121 ? 18.115 -3.852 -18.559 1.00 62.44 121 TYR A O 1
ATOM 946 N N . LYS A 1 122 ? 19.392 -4.741 -20.178 1.00 54.31 122 LYS A N 1
ATOM 947 C CA . LYS A 1 122 ? 18.673 -6.021 -20.182 1.00 54.31 122 LYS A CA 1
ATOM 948 C C . LYS A 1 122 ? 18.699 -6.593 -18.766 1.00 54.31 122 LYS A C 1
ATOM 950 O O . LYS A 1 122 ? 19.784 -6.846 -18.247 1.00 54.31 122 LYS A O 1
ATOM 955 N N . ILE A 1 123 ? 17.523 -6.890 -18.210 1.00 55.38 123 ILE A N 1
ATOM 956 C CA . ILE A 1 123 ? 17.396 -7.861 -17.119 1.00 55.38 123 ILE A CA 1
ATOM 957 C C . ILE A 1 123 ? 17.754 -9.219 -17.720 1.00 55.38 123 ILE A C 1
ATOM 959 O O . ILE A 1 123 ? 16.899 -10.016 -18.105 1.00 55.38 123 ILE A O 1
ATOM 963 N N . VAL A 1 124 ? 19.045 -9.458 -17.911 1.00 48.69 124 VAL A N 1
ATOM 964 C CA . VAL A 1 124 ? 19.532 -10.816 -18.070 1.00 48.69 124 VAL A CA 1
ATOM 965 C C . VAL A 1 124 ? 19.376 -11.428 -16.688 1.00 48.69 124 VAL A C 1
ATOM 967 O O . VAL A 1 124 ? 19.680 -10.766 -15.701 1.00 48.69 124 VAL A O 1
ATOM 970 N N . SER A 1 125 ? 18.840 -12.642 -16.648 1.00 49.44 125 SER A N 1
ATOM 971 C CA . SER A 1 125 ? 18.438 -13.455 -15.489 1.00 49.44 125 SER A CA 1
ATOM 972 C C . SER A 1 125 ? 19.308 -13.380 -14.219 1.00 49.44 125 SER A C 1
ATOM 974 O O . SER A 1 125 ? 18.853 -13.824 -13.172 1.00 49.44 125 SER A O 1
ATOM 976 N N . ASP A 1 126 ? 20.508 -12.805 -14.284 1.00 44.00 126 ASP A N 1
ATOM 977 C CA . ASP A 1 126 ? 21.537 -12.878 -13.260 1.00 44.00 126 ASP A CA 1
ATOM 978 C C . ASP A 1 126 ? 22.037 -11.538 -12.723 1.00 44.00 126 ASP A C 1
ATOM 980 O O . ASP A 1 126 ? 23.140 -11.540 -12.199 1.00 44.00 126 ASP A O 1
ATOM 984 N N . THR A 1 127 ? 21.289 -10.424 -12.776 1.00 52.69 127 THR A N 1
ATOM 985 C CA . THR A 1 127 ? 21.262 -9.496 -11.616 1.00 52.69 127 THR A CA 1
ATOM 986 C C . THR A 1 127 ? 20.348 -8.287 -11.788 1.00 52.69 127 THR A C 1
ATOM 988 O O . THR A 1 127 ? 20.625 -7.350 -12.532 1.00 52.69 127 THR A O 1
ATOM 991 N N . VAL A 1 128 ? 19.309 -8.238 -10.954 1.00 59.78 128 VAL A N 1
ATOM 992 C CA . VAL A 1 128 ? 18.631 -6.990 -10.579 1.00 59.78 128 VAL A CA 1
ATOM 993 C C . VAL A 1 128 ? 19.654 -5.948 -10.051 1.00 59.78 128 VAL A C 1
ATOM 995 O O . VAL A 1 128 ? 19.445 -4.751 -10.225 1.00 59.78 128 VAL A O 1
ATOM 998 N N . GLU A 1 129 ? 20.807 -6.385 -9.518 1.00 60.56 129 GLU A N 1
ATOM 999 C CA . GLU A 1 129 ? 21.935 -5.523 -9.104 1.00 60.56 129 GLU A CA 1
ATOM 1000 C C . GLU A 1 129 ? 22.412 -4.579 -10.215 1.00 60.56 129 GLU A C 1
ATOM 1002 O O . GLU A 1 129 ? 22.572 -3.390 -9.961 1.00 60.56 129 GLU A O 1
ATOM 1007 N N . ALA A 1 130 ? 22.523 -5.042 -11.467 1.00 58.72 130 ALA A N 1
ATOM 1008 C CA . ALA A 1 130 ? 22.963 -4.187 -12.572 1.00 58.72 130 ALA A CA 1
ATOM 1009 C C . ALA A 1 130 ? 21.991 -3.025 -12.845 1.00 58.72 130 ALA A C 1
ATOM 1011 O O . ALA A 1 130 ? 22.399 -1.975 -13.340 1.00 58.72 130 ALA A O 1
ATOM 1012 N N . VAL A 1 131 ? 20.705 -3.184 -12.519 1.00 63.81 131 VAL A N 1
ATOM 1013 C CA . VAL A 1 131 ? 19.727 -2.092 -12.623 1.00 63.81 131 VAL A CA 1
ATOM 1014 C C . VAL A 1 131 ? 19.922 -1.082 -11.487 1.00 63.81 131 VAL A C 1
ATOM 1016 O O . VAL A 1 131 ? 19.800 0.122 -11.711 1.00 63.81 131 VAL A O 1
ATOM 1019 N N . PHE A 1 132 ? 20.279 -1.547 -10.289 1.00 66.69 132 PHE A N 1
ATOM 1020 C CA . PHE A 1 132 ? 20.486 -0.695 -9.117 1.00 66.69 132 PHE A CA 1
ATOM 1021 C C . PHE A 1 132 ? 21.817 0.066 -9.138 1.00 66.69 132 PHE A C 1
ATOM 1023 O O . PHE A 1 132 ? 21.842 1.239 -8.767 1.00 66.69 132 PHE A O 1
ATOM 1030 N N . ASP A 1 133 ? 22.889 -0.546 -9.640 1.00 64.38 133 ASP A N 1
ATOM 1031 C CA . ASP A 1 133 ? 24.219 0.077 -9.721 1.00 64.38 133 ASP A CA 1
ATOM 1032 C C . ASP A 1 133 ? 24.273 1.259 -10.700 1.00 64.38 133 ASP A C 1
ATOM 1034 O O . ASP A 1 133 ? 25.085 2.171 -10.546 1.00 64.38 133 ASP A O 1
ATOM 1038 N N . ASN A 1 134 ? 23.381 1.283 -11.694 1.00 63.22 134 ASN A N 1
ATOM 1039 C CA . ASN A 1 134 ? 23.316 2.346 -12.700 1.00 63.22 134 ASN A CA 1
ATOM 1040 C C . ASN A 1 134 ? 22.399 3.518 -12.306 1.00 63.22 134 ASN A C 1
ATOM 1042 O O . ASN A 1 134 ? 22.086 4.353 -13.153 1.00 63.22 134 ASN A O 1
ATOM 1046 N N . ASN A 1 135 ? 21.972 3.596 -11.037 1.00 63.50 135 ASN A N 1
ATOM 1047 C CA . ASN A 1 135 ? 21.099 4.656 -10.520 1.00 63.50 135 ASN A CA 1
ATOM 1048 C C . ASN A 1 135 ? 19.802 4.812 -11.343 1.00 63.50 135 ASN A C 1
ATOM 1050 O O . ASN A 1 135 ? 19.357 5.927 -11.616 1.00 63.50 135 ASN A O 1
ATOM 1054 N N . PHE A 1 136 ? 19.226 3.688 -11.782 1.00 68.06 136 PHE A N 1
A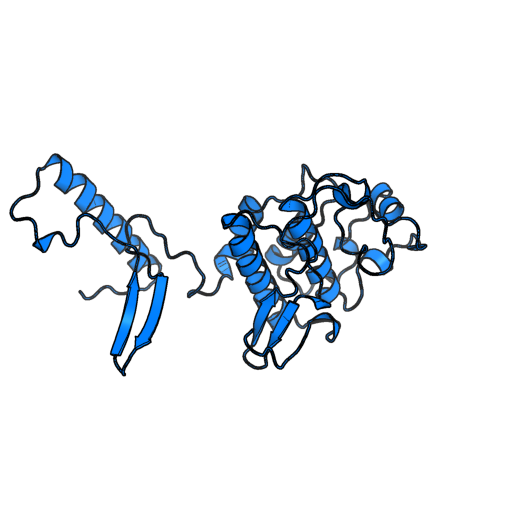TOM 1055 C CA . PHE A 1 136 ? 17.973 3.672 -12.529 1.00 68.06 136 PHE A CA 1
ATOM 1056 C C . PHE A 1 136 ? 16.829 4.188 -11.650 1.00 68.06 136 PHE A C 1
ATOM 1058 O O . PHE A 1 136 ? 16.437 3.529 -10.683 1.00 68.06 136 PHE A O 1
ATOM 1065 N N . ASP A 1 137 ? 16.280 5.351 -12.001 1.00 72.75 137 ASP A N 1
ATOM 1066 C CA . ASP A 1 137 ? 15.063 5.857 -11.380 1.00 72.75 137 ASP A CA 1
ATOM 1067 C C . ASP A 1 137 ? 13.852 5.198 -12.045 1.00 72.75 137 ASP A C 1
ATOM 1069 O O . ASP A 1 137 ? 13.474 5.487 -13.182 1.00 72.75 137 ASP A O 1
ATOM 1073 N N . ILE A 1 138 ? 13.222 4.283 -11.310 1.00 74.62 138 ILE A N 1
ATOM 1074 C CA . ILE A 1 138 ? 12.009 3.584 -11.746 1.00 74.62 138 ILE A CA 1
ATOM 1075 C C . ILE A 1 138 ? 10.894 4.584 -12.084 1.00 74.62 138 ILE A C 1
ATOM 1077 O O . ILE A 1 138 ? 10.007 4.276 -12.884 1.00 74.62 138 ILE A O 1
ATOM 1081 N N . THR A 1 139 ? 10.933 5.786 -11.506 1.00 72.25 139 THR A N 1
ATOM 1082 C CA . THR A 1 139 ? 9.894 6.799 -11.681 1.00 72.25 139 THR A CA 1
ATOM 1083 C C . THR A 1 139 ? 9.942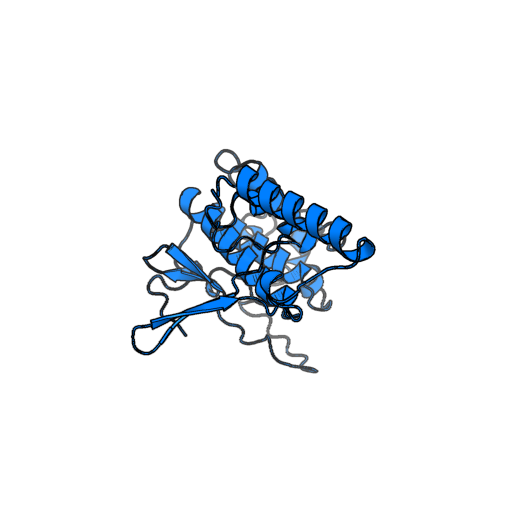 7.549 -12.996 1.00 72.25 139 THR A C 1
ATOM 1085 O O . THR A 1 139 ? 8.909 8.053 -13.430 1.00 72.25 139 THR A O 1
ATOM 1088 N N . ASP A 1 140 ? 11.063 7.476 -13.712 1.00 74.56 140 ASP A N 1
ATOM 1089 C CA . ASP A 1 140 ? 11.150 7.936 -15.101 1.00 74.56 140 ASP A CA 1
ATOM 1090 C C . ASP A 1 140 ? 10.411 6.996 -16.071 1.00 74.56 140 ASP A C 1
ATOM 1092 O O . ASP A 1 140 ? 10.170 7.336 -17.228 1.00 74.56 140 ASP A O 1
ATOM 1096 N N . SER A 1 141 ? 10.043 5.792 -15.615 1.00 69.31 141 SER A N 1
ATOM 1097 C CA . SER A 1 141 ? 9.478 4.740 -16.468 1.00 69.31 141 SER A CA 1
ATOM 1098 C C . SER A 1 141 ? 7.948 4.744 -16.556 1.00 69.31 141 SER A C 1
ATOM 1100 O O . SER A 1 141 ? 7.386 3.923 -17.287 1.00 69.31 141 SER A O 1
ATOM 1102 N N . PHE A 1 142 ? 7.253 5.624 -15.828 1.00 70.88 142 PHE A N 1
ATOM 1103 C CA . PHE A 1 142 ? 5.791 5.699 -15.854 1.00 70.88 142 PHE A CA 1
ATOM 1104 C C . PHE A 1 142 ? 5.250 7.085 -16.201 1.00 70.88 142 PHE A C 1
ATOM 1106 O O . PHE A 1 142 ? 5.841 8.113 -15.892 1.00 70.88 142 PHE A O 1
ATOM 1113 N N . ASP A 1 143 ? 4.085 7.087 -16.852 1.00 69.19 143 ASP A N 1
ATOM 1114 C CA . ASP A 1 143 ? 3.364 8.291 -17.258 1.00 69.19 143 ASP A CA 1
ATOM 1115 C C . ASP A 1 143 ? 2.767 9.002 -16.031 1.00 69.19 143 ASP A C 1
ATOM 1117 O O . ASP A 1 143 ? 1.682 8.666 -15.545 1.00 69.19 143 ASP A O 1
ATOM 1121 N N . VAL A 1 144 ? 3.538 9.947 -15.491 1.00 67.94 144 VAL A N 1
ATOM 1122 C CA . VAL A 1 144 ? 3.203 10.733 -14.297 1.00 67.94 144 VAL A CA 1
ATOM 1123 C C . VAL A 1 144 ? 2.158 11.818 -14.549 1.00 67.94 144 VAL A C 1
ATOM 1125 O O . VAL A 1 144 ? 1.597 12.319 -13.579 1.00 67.94 144 VAL A O 1
ATOM 1128 N N . GLU A 1 145 ? 1.854 12.178 -15.804 1.00 68.38 145 GLU A N 1
ATOM 1129 C CA . GLU A 1 145 ? 0.946 13.301 -16.103 1.00 68.38 145 GLU A CA 1
ATOM 1130 C C . GLU A 1 145 ? -0.481 13.066 -15.586 1.00 68.38 145 GLU A C 1
ATOM 1132 O O . GLU A 1 145 ? -1.215 14.013 -15.298 1.00 68.38 145 GLU A O 1
ATOM 1137 N N . HIS A 1 146 ? -0.877 11.802 -15.432 1.00 79.62 146 HIS A N 1
ATOM 1138 C CA . HIS A 1 146 ? -2.221 11.416 -15.004 1.00 79.62 146 HIS A CA 1
ATOM 1139 C C . HIS A 1 146 ? -2.316 10.974 -13.539 1.00 79.62 146 HIS A C 1
ATOM 1141 O O . HIS A 1 146 ? -3.417 10.679 -13.066 1.00 79.62 146 HIS A O 1
ATOM 1147 N N . LEU A 1 147 ? -1.195 10.912 -12.815 1.00 86.12 147 LEU A N 1
ATOM 1148 C CA . LEU A 1 147 ? -1.183 10.529 -11.406 1.00 86.12 147 LEU A CA 1
ATOM 1149 C C . LEU A 1 147 ? -1.233 11.766 -10.496 1.00 86.12 147 LEU A C 1
ATOM 1151 O O . LEU A 1 147 ? -0.602 12.778 -10.797 1.00 86.12 147 LEU A O 1
ATOM 1155 N N . PRO A 1 148 ? -1.939 11.697 -9.352 1.00 88.00 148 PRO A N 1
ATOM 1156 C CA . PRO A 1 148 ? -1.849 12.734 -8.330 1.00 88.00 148 PRO A CA 1
ATOM 1157 C C . PRO A 1 148 ? -0.396 12.936 -7.879 1.00 88.00 148 PRO A C 1
ATOM 1159 O O . PRO A 1 148 ? 0.316 11.963 -7.631 1.00 88.00 148 PRO A O 1
ATOM 1162 N N . VAL A 1 149 ? 0.047 14.191 -7.765 1.00 86.50 149 VAL A N 1
ATOM 1163 C CA . VAL A 1 149 ? 1.444 14.533 -7.425 1.00 86.50 149 VAL A CA 1
ATOM 1164 C C . VAL A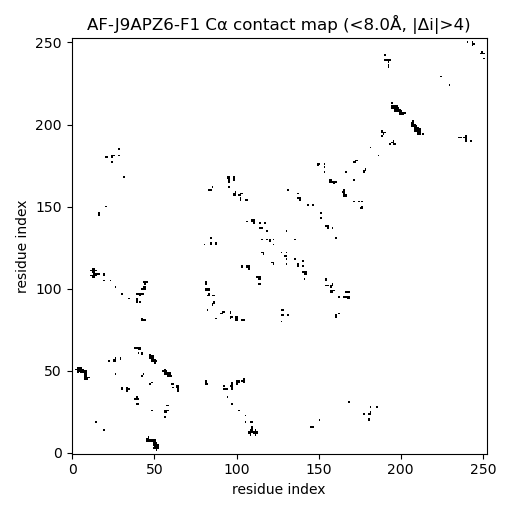 1 149 ? 1.868 13.908 -6.096 1.00 86.50 149 VAL A C 1
ATOM 1166 O O . VAL A 1 149 ? 2.933 13.308 -5.994 1.00 86.50 149 VAL A O 1
ATOM 1169 N N . ASP A 1 150 ? 0.994 13.986 -5.098 1.00 88.00 150 ASP A N 1
ATOM 1170 C CA . ASP A 1 150 ? 1.206 13.410 -3.774 1.00 88.00 150 ASP A CA 1
ATOM 1171 C C . ASP A 1 150 ? 1.297 11.877 -3.806 1.00 88.00 150 ASP A C 1
ATOM 1173 O O . ASP A 1 150 ? 2.040 11.288 -3.025 1.00 88.00 150 ASP A O 1
ATOM 1177 N N . PHE A 1 151 ? 0.603 11.222 -4.737 1.00 89.75 151 PHE A N 1
ATOM 1178 C CA . PHE A 1 151 ? 0.740 9.786 -4.956 1.00 89.75 151 PHE A CA 1
ATOM 1179 C C . PHE A 1 151 ? 2.069 9.420 -5.622 1.00 89.75 151 PHE A C 1
ATOM 1181 O O . PHE A 1 151 ? 2.717 8.457 -5.215 1.00 89.75 151 PHE A O 1
ATOM 1188 N N . VAL A 1 152 ? 2.510 10.202 -6.613 1.00 89.88 152 VAL A N 1
ATOM 1189 C CA . VAL A 1 152 ? 3.82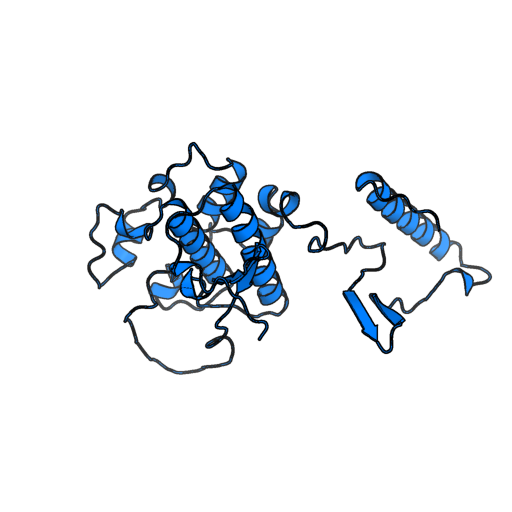5 10.015 -7.249 1.00 89.88 152 VAL A CA 1
ATOM 1190 C C . VAL A 1 152 ? 4.945 10.150 -6.216 1.00 89.88 152 VAL A C 1
ATOM 1192 O O . VAL A 1 152 ? 5.877 9.345 -6.220 1.00 89.88 152 VAL A O 1
ATOM 1195 N N . ASP A 1 153 ? 4.829 11.107 -5.294 1.00 90.00 153 ASP A N 1
ATOM 1196 C CA . ASP A 1 153 ? 5.789 11.281 -4.204 1.00 90.00 153 ASP A CA 1
ATOM 1197 C C . ASP A 1 153 ? 5.853 10.046 -3.296 1.00 90.00 153 ASP A C 1
ATOM 1199 O O . ASP A 1 153 ? 6.950 9.610 -2.940 1.00 90.00 153 ASP A O 1
ATOM 1203 N N . VAL A 1 154 ? 4.715 9.419 -2.976 1.00 92.38 154 VAL A N 1
ATOM 1204 C CA . VAL A 1 154 ? 4.703 8.143 -2.239 1.00 92.38 154 VAL A CA 1
ATOM 1205 C C . VAL A 1 154 ? 5.489 7.072 -2.995 1.00 92.38 154 VAL A C 1
ATOM 1207 O O . VAL A 1 154 ? 6.359 6.425 -2.410 1.00 92.38 154 VAL A O 1
ATOM 1210 N N . LEU A 1 155 ? 5.220 6.895 -4.293 1.00 92.19 155 LEU A N 1
ATOM 1211 C CA . LEU A 1 155 ? 5.878 5.861 -5.098 1.00 92.19 155 LEU A CA 1
ATOM 1212 C C . LEU A 1 155 ? 7.387 6.071 -5.175 1.00 92.19 155 LEU A C 1
ATOM 1214 O O . LEU A 1 155 ? 8.134 5.133 -4.895 1.00 92.19 155 LEU A O 1
ATOM 1218 N N . ARG A 1 156 ? 7.828 7.302 -5.466 1.00 90.75 156 ARG A N 1
ATOM 1219 C CA . ARG A 1 156 ? 9.250 7.684 -5.504 1.00 90.75 156 ARG A CA 1
ATOM 1220 C C . ARG A 1 156 ? 9.972 7.295 -4.229 1.00 90.75 156 ARG A C 1
ATOM 1222 O O . ARG A 1 156 ? 11.025 6.672 -4.283 1.00 90.75 156 ARG A O 1
ATOM 1229 N N . ASN A 1 157 ? 9.381 7.616 -3.084 1.00 92.88 157 ASN A N 1
ATOM 1230 C CA . ASN A 1 157 ? 10.009 7.357 -1.798 1.00 92.88 157 ASN A CA 1
ATOM 1231 C C . ASN A 1 157 ? 9.961 5.880 -1.365 1.00 92.88 157 ASN A C 1
ATOM 1233 O O . ASN A 1 157 ? 10.773 5.464 -0.532 1.00 92.88 157 ASN A O 1
ATOM 1237 N N . CYS A 1 158 ? 9.059 5.073 -1.938 1.00 93.94 158 CYS A N 1
ATOM 1238 C CA . CYS A 1 158 ? 9.023 3.626 -1.714 1.00 93.94 158 CYS A CA 1
ATOM 1239 C C . CYS A 1 158 ? 10.136 2.887 -2.473 1.00 93.94 158 CYS A C 1
ATOM 1241 O O . CYS A 1 158 ? 10.671 1.907 -1.959 1.00 93.94 158 CYS A O 1
ATOM 1243 N N . VAL A 1 159 ? 10.502 3.351 -3.673 1.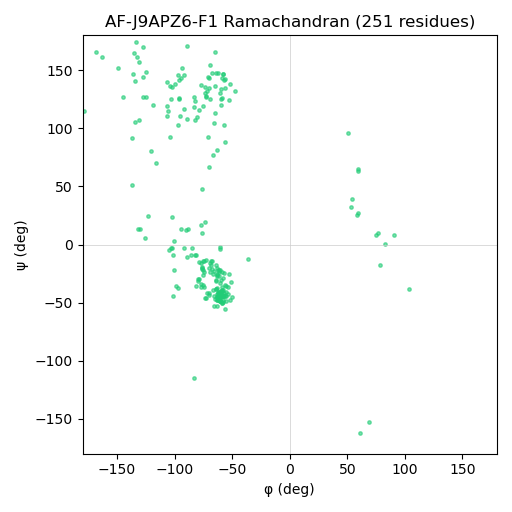00 90.56 159 VAL A N 1
ATOM 1244 C CA . VAL A 1 159 ? 11.451 2.663 -4.572 1.00 90.56 159 VAL A CA 1
ATOM 1245 C C . VAL A 1 159 ? 12.860 3.270 -4.576 1.00 90.56 159 VAL A C 1
ATOM 1247 O O . VAL A 1 159 ? 13.624 3.085 -5.520 1.00 90.56 159 VAL A O 1
ATOM 1250 N N . ILE A 1 160 ? 13.243 3.971 -3.505 1.00 88.75 160 ILE A N 1
ATOM 1251 C CA . ILE A 1 160 ? 14.626 4.433 -3.319 1.00 88.75 160 ILE A CA 1
ATOM 1252 C C . ILE A 1 160 ? 15.531 3.226 -3.045 1.00 88.75 160 ILE A C 1
ATOM 1254 O O . ILE A 1 160 ? 15.286 2.450 -2.116 1.00 88.75 160 ILE A O 1
ATOM 1258 N N . VAL A 1 161 ? 16.591 3.073 -3.844 1.00 86.25 161 VAL A N 1
ATOM 1259 C CA . VAL A 1 161 ? 17.536 1.946 -3.740 1.00 86.25 161 VAL A CA 1
ATOM 1260 C C . VAL A 1 161 ? 18.259 1.952 -2.393 1.00 86.25 161 VAL A C 1
ATOM 1262 O O . VAL A 1 161 ? 18.295 0.931 -1.709 1.00 86.25 161 VAL A O 1
ATOM 1265 N N . ASP A 1 162 ? 18.772 3.114 -1.985 1.00 86.69 162 ASP A N 1
ATOM 1266 C CA . ASP A 1 162 ? 19.417 3.321 -0.687 1.00 86.69 162 ASP A CA 1
ATOM 1267 C C . ASP A 1 162 ? 18.402 3.163 0.461 1.00 86.69 162 ASP A C 1
ATOM 1269 O O . ASP A 1 162 ? 17.591 4.056 0.724 1.00 86.69 162 ASP A O 1
ATOM 1273 N N . GLU A 1 163 ? 18.468 2.026 1.164 1.00 89.06 163 GLU A N 1
ATOM 1274 C CA . GLU A 1 163 ? 17.599 1.678 2.300 1.00 89.06 163 GLU A CA 1
ATOM 1275 C C . GLU A 1 163 ? 17.554 2.788 3.364 1.00 89.06 163 GLU A C 1
ATOM 1277 O O . GLU A 1 163 ? 16.524 2.986 4.005 1.00 89.06 163 GLU A O 1
ATOM 1282 N N . THR A 1 164 ? 18.647 3.537 3.553 1.00 89.94 164 THR A N 1
ATOM 1283 C CA . THR A 1 164 ? 18.728 4.579 4.591 1.00 89.94 164 THR A CA 1
ATOM 1284 C C . THR A 1 164 ? 17.955 5.846 4.233 1.00 89.94 164 THR A C 1
ATOM 1286 O O . THR A 1 164 ? 17.584 6.606 5.130 1.00 89.94 164 THR A O 1
ATOM 1289 N N . LYS A 1 165 ? 17.709 6.063 2.937 1.00 91.50 165 LYS A N 1
ATOM 1290 C CA . LYS A 1 165 ? 16.949 7.199 2.396 1.00 91.50 165 LYS A CA 1
ATOM 1291 C C . LYS A 1 165 ? 15.512 6.831 2.036 1.00 91.50 165 LYS A C 1
ATOM 1293 O O . LYS A 1 165 ? 14.675 7.725 1.943 1.00 91.50 165 LYS A O 1
ATOM 1298 N N . ARG A 1 166 ? 15.231 5.543 1.816 1.00 93.12 166 ARG A N 1
ATOM 1299 C CA . ARG A 1 166 ? 13.879 5.028 1.575 1.00 93.12 166 ARG A CA 1
ATOM 1300 C C . ARG A 1 166 ? 12.974 5.346 2.762 1.00 93.12 166 ARG A C 1
ATOM 1302 O O . ARG A 1 166 ? 13.404 5.280 3.915 1.00 93.12 166 ARG A O 1
ATOM 1309 N N . TRP A 1 167 ? 11.711 5.658 2.480 1.00 93.50 167 TRP A N 1
ATOM 1310 C CA . TRP A 1 167 ? 10.732 5.879 3.539 1.00 93.50 167 TRP A CA 1
ATOM 1311 C C . TRP A 1 167 ? 10.603 4.675 4.465 1.00 93.50 167 TRP A C 1
ATOM 1313 O O . TRP A 1 167 ? 10.610 3.513 4.041 1.00 93.50 167 TRP A O 1
ATOM 1323 N N . LYS A 1 168 ? 10.437 4.985 5.749 1.00 90.31 168 LYS A N 1
ATOM 1324 C CA . LYS A 1 168 ? 10.044 4.027 6.776 1.00 90.31 168 LYS A CA 1
ATOM 1325 C C . LYS A 1 168 ? 8.523 3.978 6.865 1.00 90.31 168 LYS A C 1
ATOM 1327 O O . LYS A 1 168 ? 7.811 4.791 6.275 1.00 90.31 168 LYS A O 1
ATOM 1332 N N . HIS A 1 169 ? 8.009 3.010 7.619 1.00 86.81 169 HIS A N 1
ATOM 1333 C CA . HIS A 1 169 ? 6.564 2.873 7.770 1.00 86.81 169 HIS A CA 1
ATOM 1334 C C . HIS A 1 169 ? 5.908 4.103 8.402 1.00 86.81 169 HIS A C 1
ATOM 1336 O O . HIS A 1 169 ? 4.792 4.444 8.026 1.00 86.81 169 HIS A O 1
ATOM 1342 N N . GLU A 1 170 ? 6.594 4.795 9.313 1.00 85.62 170 GLU A N 1
ATOM 1343 C CA . GLU A 1 170 ? 6.103 6.034 9.912 1.00 85.62 170 GLU A CA 1
ATOM 1344 C C . GLU A 1 170 ? 5.942 7.137 8.861 1.00 85.62 170 GLU A C 1
ATOM 1346 O O . GLU A 1 170 ? 4.899 7.788 8.816 1.00 85.62 170 GLU A O 1
ATOM 1351 N N . ASP A 1 171 ? 6.931 7.307 7.979 1.00 90.06 171 ASP A N 1
ATOM 1352 C CA . ASP A 1 171 ? 6.893 8.314 6.912 1.00 90.06 171 ASP A CA 1
ATOM 1353 C C . ASP A 1 171 ? 5.713 8.053 5.964 1.00 90.06 171 ASP A C 1
ATOM 1355 O O . ASP A 1 171 ? 4.927 8.955 5.664 1.00 90.06 171 ASP A O 1
ATOM 1359 N N . LEU A 1 172 ? 5.535 6.786 5.569 1.00 87.44 172 LEU A N 1
ATOM 1360 C CA . LEU A 1 172 ? 4.453 6.353 4.687 1.00 87.44 172 LEU A CA 1
ATOM 1361 C C . LEU A 1 172 ? 3.067 6.614 5.299 1.00 87.44 172 LEU A C 1
ATOM 1363 O O . LEU A 1 172 ? 2.164 7.072 4.603 1.00 87.44 172 LEU A O 1
ATOM 1367 N N . LEU A 1 173 ? 2.892 6.371 6.599 1.00 82.38 173 LEU A N 1
ATOM 1368 C CA . LEU A 1 173 ? 1.607 6.550 7.289 1.00 82.38 173 LEU A CA 1
ATOM 1369 C C . LEU A 1 173 ? 1.291 8.006 7.625 1.00 82.38 173 LEU A C 1
ATOM 1371 O O . LEU A 1 173 ? 0.121 8.387 7.696 1.00 82.38 173 LEU A O 1
ATOM 1375 N N . HIS A 1 174 ? 2.318 8.825 7.850 1.00 81.94 174 HIS A N 1
ATOM 1376 C CA . HIS A 1 174 ? 2.145 10.231 8.196 1.00 81.94 174 HIS A CA 1
ATOM 1377 C C . HIS A 1 174 ? 2.087 11.159 6.980 1.00 81.94 174 HIS A C 1
ATOM 1379 O O . HIS A 1 174 ? 1.688 12.319 7.140 1.00 81.94 174 HIS A O 1
ATOM 1385 N N . CYS A 1 175 ? 2.415 10.670 5.780 1.00 82.62 175 CYS A N 1
ATOM 1386 C CA . CYS A 1 175 ? 2.317 11.467 4.565 1.00 82.62 175 CYS A CA 1
ATOM 1387 C C . CYS A 1 175 ? 0.868 11.904 4.275 1.00 82.62 175 CYS A C 1
ATOM 1389 O O . CYS A 1 175 ? -0.109 11.209 4.581 1.00 82.62 175 CYS A O 1
ATOM 1391 N N . SER A 1 176 ? 0.725 13.084 3.667 1.00 81.75 176 SER A N 1
ATOM 1392 C CA . SER A 1 176 ? -0.583 13.683 3.383 1.00 81.75 176 SER A CA 1
ATOM 1393 C C . SER A 1 176 ? -1.457 12.790 2.505 1.00 81.75 176 SER A C 1
ATOM 1395 O O . SER A 1 176 ? -2.646 12.662 2.789 1.00 81.75 176 SER A O 1
ATOM 1397 N N . PHE A 1 177 ? -0.872 12.133 1.497 1.00 86.62 177 PHE A N 1
ATOM 1398 C CA . PHE A 1 177 ? -1.598 11.246 0.587 1.00 86.62 177 PHE A CA 1
ATOM 1399 C C . PHE A 1 177 ? -2.340 10.146 1.354 1.00 86.62 177 PHE A C 1
ATOM 1401 O O . PHE A 1 177 ? -3.560 10.029 1.249 1.00 86.62 177 PHE A O 1
ATOM 1408 N N . VAL A 1 178 ? -1.628 9.374 2.181 1.00 81.56 178 VAL A N 1
ATOM 1409 C CA . VAL A 1 178 ? -2.230 8.269 2.939 1.00 81.56 178 VAL A CA 1
ATOM 1410 C C . VAL A 1 178 ? -3.250 8.808 3.942 1.00 81.56 178 VAL A C 1
ATOM 1412 O O . VAL A 1 178 ? -4.391 8.354 3.963 1.00 81.56 178 VAL A O 1
ATOM 1415 N N . ARG A 1 179 ? -2.909 9.849 4.710 1.00 79.81 179 ARG A N 1
ATOM 1416 C CA . ARG A 1 179 ? -3.825 10.425 5.712 1.00 79.81 179 ARG A CA 1
ATOM 1417 C C . ARG A 1 179 ? -5.145 10.929 5.127 1.00 79.81 179 ARG A C 1
ATOM 1419 O O . ARG A 1 179 ? -6.177 10.825 5.788 1.00 79.81 179 ARG A O 1
ATOM 1426 N N . LEU A 1 180 ? -5.115 11.499 3.923 1.00 77.06 180 LEU A N 1
ATOM 1427 C CA . LEU A 1 180 ? -6.309 12.026 3.262 1.00 77.06 180 LEU A CA 1
ATOM 1428 C C . LEU A 1 180 ? -7.146 10.926 2.600 1.00 77.06 180 LEU A C 1
ATOM 1430 O O . LEU A 1 180 ? -8.369 11.067 2.544 1.00 77.06 180 LEU A O 1
ATOM 1434 N N . ASN A 1 181 ? -6.512 9.834 2.158 1.00 77.25 181 ASN A N 1
ATOM 1435 C CA . ASN A 1 181 ? -7.168 8.774 1.392 1.00 77.25 181 ASN A CA 1
ATOM 1436 C C . ASN A 1 181 ? -7.522 7.512 2.201 1.00 77.25 181 ASN A C 1
ATOM 1438 O O . ASN A 1 181 ? -8.260 6.682 1.679 1.00 77.25 181 ASN A O 1
ATOM 1442 N N . ILE A 1 182 ? -7.077 7.359 3.460 1.00 70.50 182 ILE A N 1
ATOM 1443 C CA . ILE A 1 182 ? -7.554 6.262 4.324 1.00 70.50 182 ILE A CA 1
ATOM 1444 C C . ILE A 1 182 ? -9.088 6.364 4.485 1.00 70.50 182 ILE A C 1
ATOM 1446 O O . ILE A 1 182 ? -9.577 7.430 4.907 1.00 70.50 182 ILE A O 1
ATOM 1450 N N . PRO A 1 183 ? -9.840 5.281 4.183 1.00 58.84 183 PRO A N 1
ATOM 1451 C CA . PRO A 1 183 ? -11.280 5.195 4.413 1.00 58.84 183 PRO A CA 1
ATOM 1452 C C . PRO A 1 183 ? -11.639 5.566 5.854 1.00 58.84 183 PRO A C 1
ATOM 1454 O O . PRO A 1 183 ? -10.921 5.209 6.783 1.00 58.84 183 PRO A O 1
ATOM 1457 N N . ALA A 1 184 ? -12.710 6.337 6.058 1.00 52.44 184 ALA A N 1
ATOM 1458 C CA . ALA A 1 184 ? -13.038 6.912 7.368 1.00 52.44 184 ALA A CA 1
ATOM 1459 C C . ALA A 1 184 ? -13.216 5.861 8.484 1.00 52.44 184 ALA A C 1
ATOM 1461 O O . ALA A 1 184 ? -12.933 6.151 9.642 1.00 52.44 184 ALA A O 1
ATOM 1462 N N . ASP A 1 185 ? -13.638 4.658 8.113 1.00 46.09 185 ASP A N 1
ATOM 1463 C CA . ASP A 1 185 ? -13.798 3.446 8.919 1.00 46.09 185 ASP A CA 1
ATOM 1464 C C . ASP A 1 185 ? -12.473 2.751 9.288 1.00 46.09 185 ASP A C 1
ATOM 1466 O O . ASP A 1 185 ? -12.412 2.055 10.298 1.00 46.09 185 ASP A O 1
ATOM 1470 N N . LEU A 1 186 ? -11.406 2.973 8.514 1.00 47.72 186 LEU A N 1
ATOM 1471 C CA . LEU A 1 186 ? -10.052 2.459 8.767 1.00 47.72 186 LEU A CA 1
ATOM 1472 C C . LEU A 1 186 ? -9.087 3.528 9.292 1.00 47.72 186 LEU A C 1
ATOM 1474 O O . LEU A 1 186 ? -7.939 3.218 9.627 1.00 47.72 186 LEU A O 1
ATOM 1478 N N . ARG A 1 187 ? -9.516 4.795 9.371 1.00 53.41 187 ARG A N 1
ATOM 1479 C CA . ARG A 1 187 ? -8.740 5.829 10.061 1.00 53.41 187 ARG A CA 1
ATOM 1480 C C . ARG A 1 187 ? -8.609 5.388 11.513 1.00 53.41 187 ARG A C 1
ATOM 1482 O O . ARG A 1 187 ? -9.630 5.082 12.124 1.00 53.41 187 ARG A O 1
ATOM 1489 N N . PRO A 1 188 ? -7.402 5.385 12.101 1.00 47.12 188 PRO A N 1
ATOM 1490 C CA . PRO A 1 188 ? -7.278 5.243 13.538 1.00 47.12 188 PRO A CA 1
ATOM 1491 C C . PRO A 1 188 ? -8.086 6.377 14.180 1.00 47.12 188 PRO A C 1
ATOM 1493 O O . PRO A 1 188 ? -7.644 7.524 14.206 1.00 47.12 188 PRO A O 1
ATOM 1496 N N . VAL A 1 189 ? -9.284 6.074 14.686 1.00 49.00 189 VAL A N 1
ATOM 1497 C CA . VAL A 1 189 ? -10.094 7.013 15.481 1.00 49.00 189 VAL A CA 1
ATOM 1498 C C . VAL A 1 189 ? -9.536 7.104 16.905 1.00 49.00 189 VAL A C 1
ATOM 1500 O O . VAL A 1 189 ? -10.194 7.613 17.803 1.00 49.00 189 VAL A O 1
ATOM 1503 N N . ALA A 1 190 ? -8.296 6.650 17.124 1.00 55.47 190 ALA A N 1
ATOM 1504 C CA . ALA A 1 190 ? -7.572 6.777 18.376 1.00 55.47 190 ALA A CA 1
ATOM 1505 C C . ALA A 1 190 ? -7.185 8.246 18.615 1.00 55.47 190 ALA A C 1
ATOM 1507 O O . ALA A 1 190 ? -6.020 8.640 18.587 1.00 55.47 190 ALA A O 1
ATOM 1508 N N . HIS A 1 191 ? -8.192 9.086 18.828 1.00 65.81 191 HIS A N 1
ATOM 1509 C CA . HIS A 1 191 ? -8.019 10.337 19.522 1.00 65.81 191 HIS A CA 1
ATOM 1510 C C . HIS A 1 191 ? -7.842 9.987 21.004 1.00 65.81 191 HIS A C 1
ATOM 1512 O O . HIS A 1 191 ? -8.678 9.266 21.543 1.00 65.81 191 HIS A O 1
ATOM 1518 N N . PRO A 1 192 ? -6.819 10.511 21.699 1.00 72.69 192 PRO A N 1
ATOM 1519 C CA . PRO A 1 192 ? -6.471 10.104 23.069 1.00 72.69 192 PRO A CA 1
ATOM 1520 C C . PRO A 1 192 ? -7.575 10.336 24.119 1.00 72.69 192 PRO A C 1
ATOM 1522 O O . PRO A 1 192 ? -7.398 9.995 25.284 1.00 72.69 192 PRO A O 1
ATOM 1525 N N . TYR A 1 193 ? -8.694 10.947 23.723 1.00 80.94 193 TYR A N 1
ATOM 1526 C CA . TYR A 1 193 ? -9.821 11.299 24.585 1.00 80.94 193 TYR A CA 1
ATOM 1527 C C . TYR A 1 193 ? -11.182 10.834 24.037 1.00 80.94 193 TYR A C 1
ATOM 1529 O O . TYR A 1 193 ? -12.212 11.325 24.495 1.00 80.94 193 TYR A O 1
ATOM 1537 N N . ILE A 1 194 ? -11.210 9.949 23.034 1.00 81.50 194 ILE A N 1
ATOM 1538 C CA . ILE A 1 194 ? -12.444 9.349 22.501 1.00 81.50 194 ILE A CA 1
ATOM 1539 C C . ILE A 1 194 ? -12.294 7.838 22.577 1.00 81.50 194 ILE A C 1
ATOM 1541 O O . ILE A 1 194 ? -11.323 7.302 22.056 1.00 81.50 194 ILE A O 1
ATOM 1545 N N . VAL A 1 195 ? -13.274 7.182 23.205 1.00 79.19 195 VAL A N 1
ATOM 1546 C CA . VAL A 1 195 ? -13.285 5.726 23.358 1.00 79.19 195 VAL A CA 1
ATOM 1547 C C . VAL A 1 195 ? -13.266 5.074 21.979 1.00 79.19 195 VAL A C 1
ATOM 1549 O O . VAL A 1 195 ? -14.170 5.287 21.167 1.00 79.19 195 VAL A O 1
ATOM 1552 N N . ASN A 1 196 ? -12.231 4.284 21.723 1.00 71.62 196 ASN A N 1
ATOM 1553 C CA . ASN A 1 196 ? -12.024 3.648 20.438 1.00 71.62 196 ASN A CA 1
ATOM 1554 C C . ASN A 1 196 ? -13.036 2.517 20.204 1.00 71.62 196 ASN A C 1
ATOM 1556 O O . ASN A 1 196 ? -13.228 1.636 21.048 1.00 71.62 196 ASN A O 1
ATOM 1560 N N . PHE A 1 197 ? -13.650 2.521 19.025 1.00 72.12 197 PHE A N 1
ATOM 1561 C CA . PHE A 1 197 ? -14.479 1.422 18.547 1.00 72.12 197 PHE A CA 1
ATOM 1562 C C . PHE A 1 197 ? -13.581 0.348 17.926 1.00 72.12 197 PHE A C 1
ATOM 1564 O O . PHE A 1 197 ? -12.759 0.645 17.062 1.00 72.12 197 PHE A O 1
ATOM 1571 N N . LEU A 1 198 ? -13.728 -0.898 18.377 1.00 61.47 198 LEU A N 1
ATOM 1572 C CA . LEU A 1 198 ? -12.891 -2.017 17.942 1.00 61.47 198 LEU A CA 1
ATOM 1573 C C . LEU A 1 198 ? -13.603 -2.898 16.914 1.00 61.47 198 LEU A C 1
ATOM 1575 O O . LEU A 1 198 ? -12.993 -3.304 15.930 1.00 61.47 198 LEU A O 1
ATOM 1579 N N . SER A 1 199 ? -14.877 -3.232 17.142 1.00 58.00 199 SER A N 1
ATOM 1580 C CA . SER A 1 199 ? -15.687 -4.032 16.210 1.00 58.00 199 SER A CA 1
ATOM 1581 C C . SER A 1 199 ? -17.171 -4.020 16.583 1.00 58.00 199 SER A C 1
ATOM 1583 O O . SER A 1 199 ? -17.537 -3.644 17.694 1.00 58.00 199 SER A O 1
ATOM 1585 N N . ALA A 1 200 ? -18.036 -4.462 15.669 1.00 68.69 200 ALA A N 1
ATOM 1586 C CA . ALA A 1 200 ? -19.438 -4.751 15.950 1.00 68.69 200 ALA A CA 1
ATOM 1587 C C . ALA A 1 200 ? -19.784 -6.162 15.470 1.00 68.69 200 ALA A C 1
ATOM 1589 O O . ALA A 1 200 ? -19.292 -6.605 14.432 1.00 68.69 200 ALA A O 1
ATOM 1590 N N . ALA A 1 201 ? -20.645 -6.851 16.210 1.00 68.38 201 ALA A N 1
ATOM 1591 C CA . ALA A 1 201 ? -21.149 -8.170 15.856 1.00 68.38 201 ALA A CA 1
ATOM 1592 C C . ALA A 1 201 ? -22.658 -8.236 16.097 1.00 68.38 201 ALA A C 1
ATOM 1594 O O . ALA A 1 201 ? -23.165 -7.617 17.030 1.00 68.38 201 ALA A O 1
ATOM 1595 N N . LEU A 1 202 ? -23.366 -8.997 15.261 1.00 77.00 202 LEU A N 1
ATOM 1596 C CA . LEU A 1 202 ? -24.761 -9.350 15.504 1.00 77.00 202 LEU A CA 1
ATOM 1597 C C . LEU A 1 202 ? -24.792 -10.725 16.182 1.00 77.00 202 LEU A C 1
ATOM 1599 O O . LEU A 1 202 ? -24.452 -11.727 15.553 1.00 77.00 202 LEU A O 1
ATOM 1603 N N . LEU A 1 203 ? -25.164 -10.765 17.458 1.00 73.88 203 LEU A N 1
ATOM 1604 C CA . LEU A 1 203 ? -25.253 -11.980 18.272 1.00 73.88 203 LEU A CA 1
ATOM 1605 C C . LEU A 1 203 ? -26.703 -12.146 18.714 1.00 73.88 203 LEU A C 1
ATOM 1607 O O . LEU A 1 203 ? -27.262 -11.249 19.330 1.00 73.88 203 LEU A O 1
ATOM 1611 N N . ASP A 1 204 ? -27.329 -13.261 18.335 1.00 89.69 204 ASP A N 1
ATOM 1612 C CA . ASP A 1 204 ? -28.721 -13.581 18.687 1.00 89.69 204 ASP A CA 1
ATOM 1613 C C . ASP A 1 204 ? -29.741 -12.475 18.340 1.00 89.69 204 ASP A C 1
ATOM 1615 O O . ASP A 1 204 ? -30.762 -12.298 18.999 1.00 89.69 204 ASP A O 1
ATOM 1619 N N . GLY A 1 205 ? -29.476 -11.731 17.260 1.00 81.44 205 GLY A N 1
ATOM 1620 C CA . GLY A 1 205 ? -30.316 -10.617 16.812 1.00 81.44 205 GLY A CA 1
ATOM 1621 C C . GLY A 1 205 ? -30.049 -9.289 17.528 1.00 81.44 205 GLY A C 1
ATOM 1622 O O . GLY A 1 205 ? -30.674 -8.288 17.183 1.00 81.44 205 GLY A O 1
ATOM 1623 N N . GLU A 1 206 ? -29.100 -9.247 18.462 1.00 80.00 206 GLU A N 1
ATOM 1624 C CA . GLU A 1 206 ? -28.662 -8.032 19.142 1.00 80.00 206 GLU A CA 1
ATOM 1625 C C . GLU A 1 206 ? -27.363 -7.488 18.538 1.00 80.00 206 GLU A C 1
ATOM 1627 O O . GLU A 1 206 ? -26.430 -8.228 18.216 1.00 80.00 206 GLU A O 1
ATOM 1632 N N . LEU A 1 207 ? -27.298 -6.163 18.378 1.00 72.31 207 LEU A N 1
ATOM 1633 C CA . LEU A 1 207 ? -26.085 -5.473 17.952 1.00 72.31 207 LEU A CA 1
ATOM 1634 C C . LEU A 1 207 ? -25.152 -5.298 19.155 1.00 72.31 207 LEU A C 1
ATOM 1636 O O . LEU A 1 207 ? -25.404 -4.476 20.036 1.00 72.31 207 LEU A O 1
ATOM 1640 N N . CYS A 1 208 ? -2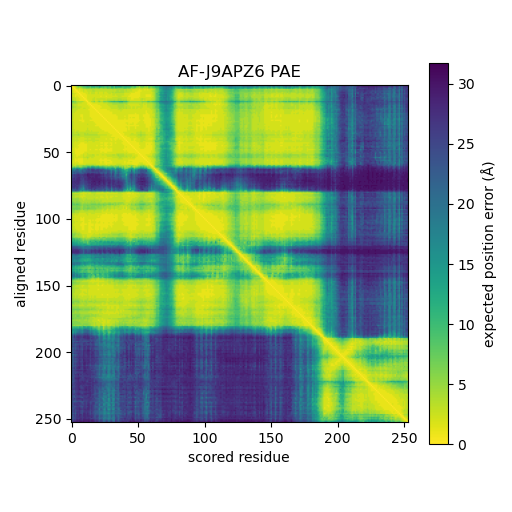4.046 -6.032 19.165 1.00 75.56 208 CYS A N 1
ATOM 1641 C CA . CYS A 1 208 ? -22.985 -5.895 20.152 1.00 75.56 208 CYS A CA 1
ATOM 1642 C C . CYS A 1 208 ? -21.871 -4.997 19.607 1.00 75.56 208 CYS A C 1
ATOM 1644 O O . CYS A 1 208 ? -21.305 -5.279 18.551 1.00 75.56 208 CYS A O 1
ATOM 1646 N N . LEU A 1 209 ? -21.523 -3.939 20.345 1.00 72.75 209 LEU A N 1
ATOM 1647 C CA . LEU A 1 209 ? -20.390 -3.064 20.034 1.00 72.75 209 LEU A CA 1
ATOM 1648 C C . LEU A 1 209 ? -19.220 -3.392 20.969 1.00 72.75 209 LEU A C 1
ATOM 1650 O O . LEU A 1 209 ? -19.361 -3.365 22.190 1.00 72.75 209 LEU A O 1
ATOM 1654 N N . CYS A 1 210 ? -18.060 -3.684 20.393 1.00 71.44 210 CYS A N 1
ATOM 1655 C CA . CYS A 1 210 ? -16.800 -3.861 21.097 1.00 71.44 210 CYS A CA 1
ATOM 1656 C C . CYS A 1 210 ? -16.019 -2.545 21.062 1.00 71.44 210 CYS A C 1
ATOM 1658 O O . CYS A 1 210 ? -15.784 -1.974 19.996 1.00 71.44 210 CYS A O 1
ATOM 1660 N N . MET A 1 211 ? -15.618 -2.068 22.235 1.00 77.81 211 MET A N 1
ATOM 1661 C CA . MET A 1 211 ? -14.900 -0.810 22.431 1.00 77.81 211 MET A CA 1
ATOM 1662 C C . MET A 1 211 ? -13.705 -1.049 23.352 1.00 77.81 211 MET A C 1
ATOM 1664 O O . MET A 1 211 ? -13.671 -2.052 24.071 1.00 77.81 211 MET A O 1
ATOM 1668 N N . GLU A 1 212 ? -12.727 -0.144 23.340 1.00 76.56 212 GLU A N 1
ATOM 1669 C CA . GLU A 1 212 ? -11.627 -0.211 24.302 1.00 76.56 212 GLU A CA 1
ATOM 1670 C C . GLU A 1 212 ? -12.137 -0.165 25.751 1.00 76.56 212 GLU A C 1
ATOM 1672 O O . GLU A 1 212 ? -13.155 0.456 26.072 1.00 76.56 212 GLU A O 1
ATOM 1677 N N . PHE A 1 213 ? -11.437 -0.867 26.640 1.00 80.06 213 PHE A N 1
ATOM 1678 C CA . PHE A 1 213 ? -11.833 -0.961 28.037 1.00 80.06 213 PHE A CA 1
ATOM 1679 C C . PHE A 1 213 ? -11.339 0.255 28.826 1.00 80.06 213 PHE A C 1
ATOM 1681 O O . PHE A 1 213 ? -10.136 0.450 28.981 1.00 80.06 213 PHE A O 1
ATOM 1688 N N . MET A 1 214 ? -12.280 1.024 29.377 1.00 84.88 214 MET A N 1
ATOM 1689 C CA . MET A 1 214 ? -11.999 2.144 30.278 1.00 84.88 214 MET A CA 1
ATOM 1690 C C . MET A 1 214 ? -12.151 1.679 31.728 1.00 84.88 214 MET A C 1
ATOM 1692 O O . MET A 1 214 ? -13.269 1.545 32.234 1.00 84.88 214 MET A O 1
ATOM 1696 N N . ASP A 1 215 ? -11.028 1.438 32.399 1.00 84.00 215 ASP A N 1
ATOM 1697 C CA . ASP A 1 215 ? -10.949 0.893 33.761 1.00 84.00 215 ASP A CA 1
ATOM 1698 C C . ASP A 1 215 ? -11.649 1.758 34.828 1.00 84.00 215 ASP A C 1
ATOM 1700 O O . ASP A 1 215 ? -12.221 1.224 35.781 1.00 84.00 215 ASP A O 1
ATOM 1704 N N . GLY A 1 216 ? -11.686 3.079 34.636 1.00 83.06 216 GLY A N 1
ATOM 1705 C CA . GLY A 1 216 ? -12.452 4.011 35.473 1.00 83.06 216 GLY A CA 1
ATOM 1706 C C . GLY A 1 216 ? -13.971 4.022 35.221 1.00 83.06 216 GLY A C 1
ATOM 1707 O O . GLY A 1 216 ? -14.747 4.430 36.083 1.00 83.06 216 GLY A O 1
ATOM 1708 N N . GLY A 1 217 ? -14.446 3.548 34.067 1.00 85.50 217 GLY A N 1
ATOM 1709 C CA . GLY A 1 217 ? -15.862 3.642 33.688 1.00 85.50 217 GLY A CA 1
ATOM 1710 C C . GLY A 1 217 ? -16.398 5.085 33.580 1.00 85.50 217 GLY A C 1
ATOM 1711 O O . GLY A 1 217 ? -15.640 6.041 33.443 1.00 85.50 217 GLY A O 1
ATOM 1712 N N . SER A 1 218 ? -17.730 5.248 33.603 1.00 87.81 218 SER A N 1
ATOM 1713 C CA . SER A 1 218 ? -18.377 6.569 33.470 1.00 87.81 218 SER A CA 1
ATOM 1714 C C . SER A 1 218 ? -18.153 7.461 34.697 1.00 87.81 218 SER A C 1
ATOM 1716 O O . SER A 1 218 ? -18.245 6.994 35.839 1.00 87.81 218 SER A O 1
ATOM 1718 N N . LEU A 1 219 ? -17.983 8.768 34.459 1.00 86.00 219 LEU A N 1
ATOM 1719 C CA . LEU A 1 219 ? -17.920 9.796 35.502 1.00 86.00 219 LEU A CA 1
ATOM 1720 C C . LEU A 1 219 ? -19.187 9.845 36.375 1.00 86.00 219 LEU A C 1
ATOM 1722 O O . LEU A 1 219 ? -19.090 10.222 37.540 1.00 86.00 219 LEU A O 1
ATOM 1726 N N . ASP A 1 220 ? -20.339 9.382 35.877 1.00 87.00 220 ASP A N 1
ATOM 1727 C CA . ASP A 1 220 ? -21.605 9.336 36.634 1.00 87.00 220 ASP A CA 1
ATOM 1728 C C . ASP A 1 220 ? -21.521 8.468 37.898 1.00 87.00 220 ASP A C 1
ATOM 1730 O O . ASP A 1 220 ? -22.300 8.622 38.841 1.00 87.00 220 ASP A O 1
ATOM 1734 N N . ARG A 1 221 ? -20.556 7.541 37.940 1.00 87.62 221 ARG A N 1
ATOM 1735 C CA . ARG A 1 221 ? -20.309 6.677 39.103 1.00 87.62 221 ARG A CA 1
ATOM 1736 C C . ARG A 1 221 ? -19.639 7.425 40.256 1.00 87.62 221 ARG A C 1
ATOM 1738 O O . ARG A 1 221 ? -19.610 6.922 41.381 1.00 87.62 221 ARG A O 1
ATOM 1745 N N . TYR A 1 222 ? -19.110 8.619 40.003 1.00 85.62 222 TYR A N 1
ATOM 1746 C CA . TYR A 1 222 ? -18.328 9.387 40.958 1.00 85.62 222 TYR A CA 1
ATOM 1747 C C . TYR A 1 222 ? -19.143 10.568 41.492 1.00 85.62 222 TYR A C 1
ATOM 1749 O O . TYR A 1 222 ? -19.525 11.473 40.761 1.00 85.62 222 TYR A O 1
ATOM 1757 N N . LYS A 1 223 ? -19.380 10.600 42.811 1.00 82.62 223 LYS A N 1
ATOM 1758 C CA . LYS A 1 223 ? -20.158 11.681 43.452 1.00 82.62 223 LYS A CA 1
ATOM 1759 C C . LYS A 1 223 ? -19.420 13.022 43.476 1.00 82.62 223 LYS A C 1
ATOM 1761 O O . LYS A 1 223 ? -20.024 14.069 43.271 1.00 82.62 223 LYS A O 1
ATOM 1766 N N . LYS A 1 224 ? -18.126 13.000 43.804 1.00 86.38 224 LYS A N 1
ATOM 1767 C CA . LYS A 1 224 ? -17.244 14.173 43.824 1.00 86.38 224 LYS A CA 1
ATOM 1768 C C . LYS A 1 224 ? -15.856 13.754 43.374 1.00 86.38 224 LYS A C 1
ATOM 1770 O O . LYS A 1 224 ? -15.276 12.838 43.952 1.00 86.38 224 LYS A O 1
ATOM 1775 N N . LEU A 1 225 ? -15.335 14.456 42.378 1.00 82.19 225 LEU A N 1
ATOM 1776 C CA . LEU A 1 225 ? -13.966 14.296 41.909 1.00 82.19 225 LEU A CA 1
ATOM 1777 C C . LEU A 1 225 ? -13.071 15.350 42.576 1.00 82.19 225 LEU A C 1
ATOM 1779 O O . LEU A 1 225 ? -13.506 16.493 42.749 1.00 82.19 225 LEU A O 1
ATOM 1783 N N . PRO A 1 226 ? -11.829 15.005 42.955 1.00 88.44 226 PRO A N 1
ATOM 1784 C CA . PRO A 1 226 ? -10.848 15.991 43.389 1.00 88.44 226 PRO A CA 1
ATOM 1785 C C . PRO A 1 226 ? -10.591 17.039 42.300 1.00 88.44 226 PRO A C 1
ATOM 1787 O O . PRO A 1 226 ? -10.575 16.718 41.112 1.00 88.44 226 PRO A O 1
ATOM 1790 N N . VAL A 1 227 ? -10.313 18.284 42.695 1.00 84.06 227 VAL A N 1
ATOM 1791 C CA . VAL A 1 227 ? -9.986 19.376 41.751 1.00 84.06 227 VAL A CA 1
ATOM 1792 C C . VAL A 1 227 ? -8.795 19.020 40.856 1.00 84.06 227 VAL A C 1
ATOM 1794 O O . VAL A 1 227 ? -8.792 19.355 39.674 1.00 84.06 227 VAL A O 1
ATOM 1797 N N . SER A 1 228 ? -7.827 18.273 41.394 1.00 82.19 228 SER A N 1
ATOM 1798 C CA . SER A 1 228 ? -6.672 17.760 40.650 1.00 82.19 228 SER A CA 1
ATOM 1799 C C . SER A 1 228 ? -7.040 16.820 39.498 1.00 82.19 228 SER A C 1
ATOM 1801 O O . SER A 1 228 ? -6.252 16.679 38.571 1.00 82.19 228 SER A O 1
ATOM 1803 N N . VAL A 1 229 ? -8.222 16.200 39.535 1.00 82.62 229 VAL A N 1
ATOM 1804 C CA . VAL A 1 229 ? -8.746 15.321 38.478 1.00 82.62 229 VAL A CA 1
ATOM 1805 C C . VAL A 1 229 ? -9.698 16.088 37.559 1.00 82.62 229 VAL A C 1
ATOM 1807 O O . VAL A 1 229 ? -9.658 15.907 36.347 1.00 82.62 229 VAL A O 1
ATOM 1810 N N . LEU A 1 230 ? -10.499 17.007 38.113 1.00 83.06 230 LEU A N 1
ATOM 1811 C CA . LEU A 1 230 ? -11.489 17.786 37.360 1.00 83.06 230 LEU A CA 1
ATOM 1812 C C . LEU A 1 230 ? -10.881 18.572 36.192 1.00 83.06 230 LEU A C 1
ATOM 1814 O O . LEU A 1 230 ? -11.452 18.576 35.103 1.00 83.06 230 LEU A O 1
ATOM 1818 N N . VAL A 1 231 ? -9.737 19.231 36.406 1.00 78.31 231 VAL A N 1
ATOM 1819 C CA . VAL A 1 231 ? -9.103 20.059 35.367 1.00 78.31 231 VAL A CA 1
ATOM 1820 C C . VAL A 1 231 ? -8.608 19.206 34.186 1.00 78.31 231 VAL A C 1
ATOM 1822 O O . VAL A 1 231 ? -9.024 19.492 33.062 1.00 78.31 231 VAL A O 1
ATOM 1825 N N . PRO A 1 232 ? -7.806 18.137 34.385 1.00 74.38 232 PRO A N 1
ATOM 1826 C CA . PRO A 1 232 ? -7.444 17.219 33.304 1.00 74.38 232 PRO A CA 1
ATOM 1827 C C . PRO A 1 232 ? -8.653 16.625 32.576 1.00 74.38 232 PRO A C 1
ATOM 1829 O O . PRO A 1 232 ? -8.684 16.627 31.349 1.00 74.38 232 PRO A O 1
ATOM 1832 N N . THR A 1 233 ? -9.676 16.183 33.315 1.00 82.50 233 THR A N 1
ATOM 1833 C CA . THR A 1 233 ? -10.894 15.615 32.724 1.00 82.50 233 THR A CA 1
ATOM 1834 C C . THR A 1 233 ? -11.608 16.617 31.814 1.00 82.50 233 THR A C 1
ATOM 1836 O O . THR A 1 233 ? -11.975 16.266 30.694 1.00 82.50 233 THR A O 1
ATOM 1839 N N . ALA A 1 234 ? -11.765 17.872 32.246 1.00 81.31 234 ALA A N 1
ATOM 1840 C CA . ALA A 1 234 ? -12.393 18.912 31.433 1.00 81.31 234 ALA A CA 1
ATOM 1841 C C . ALA A 1 234 ? -11.600 19.200 30.145 1.00 81.31 234 ALA A C 1
ATOM 1843 O O . ALA A 1 234 ? -12.197 19.328 29.076 1.00 81.31 234 ALA A O 1
ATOM 1844 N N . VAL A 1 235 ? -10.265 19.252 30.227 1.00 70.25 235 VAL A N 1
ATOM 1845 C CA . VAL A 1 235 ? -9.394 19.433 29.052 1.00 70.25 235 VAL A CA 1
ATOM 1846 C C . VAL A 1 235 ? -9.554 18.270 28.074 1.00 70.25 235 VAL A C 1
ATOM 1848 O O . VAL A 1 235 ? -9.776 18.507 26.888 1.00 70.25 235 VAL A O 1
ATOM 1851 N N . SER A 1 236 ? -9.520 17.027 28.561 1.00 73.25 236 SER A N 1
ATOM 1852 C CA . SER A 1 236 ? -9.718 15.834 27.732 1.00 73.25 236 SER A CA 1
ATOM 1853 C C . SER A 1 236 ? -11.065 15.850 27.004 1.00 73.25 236 SER A C 1
ATOM 1855 O O . SER A 1 236 ? -11.105 15.607 25.797 1.00 73.25 236 SER A O 1
ATOM 1857 N N . ILE A 1 237 ? -12.152 16.216 27.696 1.00 83.38 237 ILE A N 1
ATOM 1858 C CA . ILE A 1 237 ? -13.491 16.343 27.095 1.00 83.38 237 ILE A CA 1
ATOM 1859 C C . ILE A 1 237 ? -13.492 17.404 25.989 1.00 83.38 237 ILE A C 1
ATOM 1861 O O . ILE A 1 237 ? -13.960 17.135 24.884 1.00 83.38 237 ILE A O 1
ATOM 1865 N N . ILE A 1 238 ? -12.943 18.596 26.250 1.00 80.94 238 ILE A N 1
ATOM 1866 C CA . ILE A 1 238 ? -12.894 19.684 25.261 1.00 80.94 238 ILE A CA 1
ATOM 1867 C C . ILE A 1 238 ? -12.092 19.263 24.026 1.00 80.94 238 ILE A C 1
ATOM 1869 O O . ILE A 1 238 ? -12.543 19.482 22.902 1.00 80.94 238 ILE A O 1
ATOM 1873 N N . CYS A 1 239 ? -10.932 18.629 24.215 1.00 65.25 239 CYS A N 1
ATOM 1874 C CA . CYS A 1 239 ? -10.118 18.131 23.111 1.00 65.25 239 CYS A CA 1
ATOM 1875 C C . CYS A 1 239 ? -10.869 17.071 22.286 1.00 65.25 239 CYS A C 1
ATOM 1877 O O . CYS A 1 239 ? -10.859 17.144 21.058 1.00 65.25 239 CYS A O 1
ATOM 1879 N N . GLY A 1 240 ? -11.552 16.120 22.935 1.00 75.38 240 GLY A N 1
ATOM 1880 C CA . GLY A 1 240 ? -12.381 15.118 22.254 1.00 75.38 240 GLY A CA 1
ATOM 1881 C C . GLY A 1 240 ? -13.536 15.742 21.462 1.00 75.38 240 GLY A C 1
ATOM 1882 O O . GLY A 1 240 ? -13.715 15.445 20.282 1.00 75.38 240 GLY A O 1
ATOM 1883 N N . LEU A 1 241 ? -14.276 16.677 22.06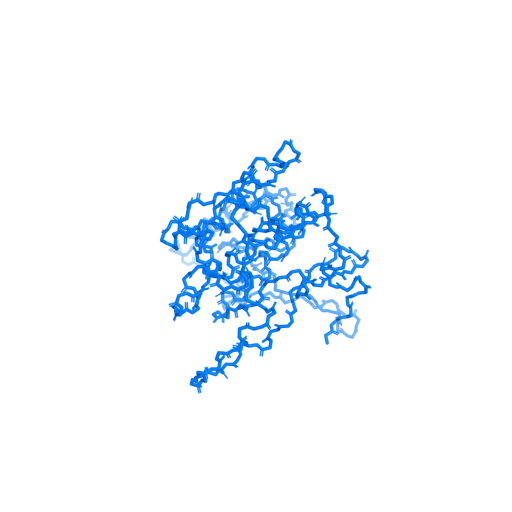4 1.00 80.88 241 LEU A N 1
ATOM 1884 C CA . LEU A 1 241 ? -15.375 17.382 21.393 1.00 80.88 241 LEU A CA 1
ATOM 1885 C C . LEU A 1 241 ? -14.888 18.240 20.219 1.00 80.88 241 LEU A C 1
ATOM 1887 O O . LEU A 1 241 ? -15.541 18.278 19.176 1.00 80.88 241 LEU A O 1
ATOM 1891 N N . HIS A 1 242 ? -13.734 18.898 20.352 1.00 75.25 242 HIS A N 1
ATOM 1892 C CA . HIS A 1 242 ? -13.125 19.655 19.259 1.00 75.25 242 HIS A CA 1
ATOM 1893 C C . HIS A 1 242 ? -12.755 18.746 18.078 1.00 75.25 242 HIS A C 1
ATOM 1895 O O . HIS A 1 242 ? -13.010 19.094 16.921 1.00 75.25 242 HIS A O 1
ATOM 1901 N N . TYR A 1 243 ? -12.211 17.558 18.352 1.00 75.00 243 TYR A N 1
ATOM 1902 C CA . TYR A 1 243 ? -11.956 16.559 17.317 1.00 75.00 243 TYR A CA 1
ATOM 1903 C C . TYR A 1 243 ? -13.251 16.135 16.607 1.00 75.00 243 TYR A C 1
ATOM 1905 O O . TYR A 1 243 ? -13.313 16.187 15.379 1.00 75.00 243 TYR A O 1
ATOM 1913 N N . LEU A 1 244 ? -14.312 15.802 17.350 1.00 76.94 244 LEU A N 1
ATOM 1914 C CA . LEU A 1 244 ? -15.604 15.433 16.754 1.00 76.94 244 LEU A CA 1
ATOM 1915 C C . LEU A 1 244 ? -16.173 16.562 15.883 1.00 76.94 244 LEU A C 1
ATOM 1917 O O . LEU A 1 244 ? -16.590 16.328 14.747 1.00 76.94 244 LEU A O 1
ATOM 1921 N N . TRP A 1 245 ? -16.107 17.801 16.376 1.00 73.19 245 TRP A N 1
ATOM 1922 C CA . TRP A 1 245 ? -16.566 18.986 15.655 1.00 73.19 245 TRP A CA 1
ATOM 1923 C C . TRP A 1 245 ? -15.810 19.207 14.339 1.00 73.19 245 TRP A C 1
ATOM 1925 O O . TRP A 1 245 ? -16.426 19.396 13.289 1.00 73.19 245 TRP A O 1
ATOM 1935 N N . THR A 1 246 ? -14.475 19.146 14.370 1.00 69.19 246 THR A N 1
ATOM 1936 C CA . THR A 1 246 ? -13.631 19.313 13.170 1.00 69.19 246 THR A CA 1
ATOM 1937 C C . THR A 1 246 ? -13.866 18.218 12.126 1.00 69.19 246 THR A C 1
ATOM 1939 O O . THR A 1 246 ? -13.724 18.479 10.932 1.00 69.19 246 THR A O 1
ATOM 1942 N N . HIS A 1 247 ? -14.320 17.036 12.551 1.00 71.25 247 HIS A N 1
ATOM 1943 C CA . HIS A 1 247 ? -14.676 15.912 11.680 1.00 71.25 247 HIS A CA 1
ATOM 1944 C C . HIS A 1 247 ? -16.174 15.854 11.332 1.00 71.25 247 HIS A C 1
ATOM 1946 O O . HIS A 1 247 ? -16.639 14.861 10.777 1.00 71.25 247 HIS A O 1
ATOM 1952 N N . LYS A 1 248 ? -16.931 16.929 11.603 1.00 77.94 248 LYS A N 1
ATOM 1953 C CA . LYS A 1 248 ? -18.372 17.058 11.312 1.00 77.94 248 LYS A CA 1
ATOM 1954 C C . LYS A 1 248 ? -19.249 15.990 11.983 1.00 77.94 248 LYS A C 1
ATOM 1956 O O . LYS A 1 248 ? -20.356 15.720 11.520 1.00 77.94 248 LYS A O 1
ATOM 1961 N N . VAL A 1 249 ? -18.788 15.417 13.094 1.00 73.25 249 VAL A N 1
ATOM 1962 C CA . VAL A 1 249 ? -19.572 14.506 13.931 1.00 73.25 249 VAL A CA 1
ATOM 1963 C C . VAL A 1 249 ? -20.269 15.328 15.012 1.00 73.25 249 VAL A C 1
ATOM 1965 O O . VAL A 1 249 ? -19.628 15.953 15.855 1.00 73.25 249 VAL A O 1
ATOM 1968 N N . MET A 1 250 ? -21.602 15.345 14.989 1.00 67.19 250 MET A N 1
ATOM 1969 C CA . MET A 1 250 ? -22.399 16.052 15.992 1.00 67.19 250 MET A CA 1
ATOM 1970 C C . MET A 1 250 ? -22.697 15.117 17.168 1.00 67.19 250 MET A C 1
ATOM 1972 O O . MET A 1 250 ? -23.522 14.213 17.044 1.00 67.19 250 MET A O 1
ATOM 1976 N N . HIS A 1 251 ? -22.052 15.347 18.312 1.00 71.88 251 HIS A N 1
ATOM 1977 C CA . HIS A 1 251 ? -22.384 14.651 19.557 1.00 71.88 251 HIS A CA 1
ATOM 1978 C C . HIS A 1 251 ? -23.719 15.174 20.112 1.00 71.88 251 HIS A C 1
ATOM 1980 O O . HIS A 1 251 ? -23.898 16.385 20.236 1.00 71.88 251 HIS A O 1
ATOM 1986 N N . ARG A 1 252 ? -24.666 14.275 20.413 1.00 70.38 252 ARG A N 1
ATOM 1987 C CA . ARG A 1 252 ? -26.003 14.615 20.950 1.00 70.38 252 ARG A CA 1
ATOM 1988 C C . ARG A 1 252 ? -26.353 13.897 22.261 1.00 70.38 252 ARG A C 1
ATOM 1990 O O . ARG A 1 252 ? -27.493 14.004 22.705 1.00 70.38 252 ARG A O 1
ATOM 1997 N N . GLY A 1 253 ? -25.401 13.153 22.823 1.00 53.62 253 GLY A N 1
ATOM 1998 C CA . GLY A 1 253 ? -25.511 12.508 24.134 1.00 53.62 253 GLY A CA 1
ATOM 1999 C C . GLY A 1 253 ? -25.035 13.406 25.260 1.00 53.62 253 GLY A C 1
ATOM 2000 O O . GLY A 1 253 ? -24.212 14.309 24.972 1.00 53.62 253 GLY A O 1
#

pLDDT: mean 77.52, std 15.39, range [30.7, 96.12]

Mean predicted aligned error: 13.77 Å

Secondary structure (DSSP, 8-state):
----TTEEGGG--SPPHHHHHHHHHHHHHHHHHHHHTT------SGGGEEE-TT--EEE---TTSS---S------SSSGGG--HHHHTTPPP-HHHHHHHHHHHHHHHHHTS-GGGGSSS---TT-THHHHHTT--GGGGS-GGGS-HHHHHHHHHHS-SSTTTSPPHHHHHHSHHHHHHS-TTTS----TTSPPEEEEEEETTEEEEEE---TT--GGG-S---HHHHHHHHHHHHHHHHHHHHTT-----

Organism: Wuchereria bancrofti (NCBI:txid6293)

Solvent-accessible surface area (backbone atoms only — not comparable to full-atom values): 15517 Å² total; per-residue (Å²): 130,87,85,47,82,58,38,36,44,58,82,48,50,58,53,58,67,87,54,44,56,60,44,52,43,38,50,51,54,53,49,50,54,34,50,78,71,76,43,59,64,82,63,52,40,40,71,30,30,31,26,29,91,88,69,53,55,44,82,48,76,62,87,70,58,69,81,75,83,89,68,97,68,91,74,91,72,90,77,65,84,49,56,27,63,59,47,75,75,69,46,78,93,50,70,55,37,42,40,22,8,45,24,50,37,52,50,16,32,64,56,40,46,64,60,69,76,71,44,93,61,77,77,54,98,84,43,75,59,67,51,59,76,66,69,64,62,70,69,80,72,44,83,58,91,80,50,58,68,60,54,52,53,51,41,53,37,26,59,39,73,55,70,91,75,24,48,46,73,65,55,56,58,68,33,68,52,45,63,72,60,47,53,81,90,72,42,82,65,73,46,99,53,42,87,34,79,74,50,75,48,78,56,98,89,39,85,44,78,42,57,62,85,61,91,82,62,64,70,88,80,53,93,76,78,56,71,86,51,49,56,60,51,53,51,39,49,51,54,30,51,50,51,34,51,76,68,74,44,82,86,86,127

Nearest PDB structures (foldseek):
  4yo6-assembly1_A  TM=6.890E-01  e=1.759E-08  Homo sapiens
  7qhg-assembly2_B  TM=6.726E-01  e=1.424E-08  Homo sapiens
  5t1s-assembly1_A  TM=6.897E-01  e=5.063E-08  Homo sapiens
  4rmz-assembly1_A  TM=7.121E-01  e=8.146E-08  Homo sapiens
  8v1o-assembly2_B  TM=6.935E-01  e=9.545E-08  Homo sapiens